Protein AF-A0A354GQQ0-F1 (afdb_monomer_lite)

pLDDT: mean 84.75, std 14.93, range [27.88, 98.38]

Sequence (198 aa):
MSIVIDLKSEVKQSADLHLLEGILGALLGQRCLKVELSYGEELMVHLGDPVPCSSPELADETKGSWILGARASRWTLLLHDPPVLIASNGQPFADAESAGHQETLPLEVEKRAEPLIGCNIVTAKAKCIFPEIPGCGGIALLLEFNDGSHLTVLPDDEADDDETPLADWELFTPYDMYLACGPGPVWSYARSDVLKSV

Secondary structure (DSSP, 8-state):
------TTS-EEEE--HHHHHHHHGGGTTPBEEEEEE-GGG-EEEEEEEEEE-SSGGGTT-EEEEEEEEESSEEEEEEETTTTEEEETTS---TTSGGG-PEEE-GGGHHHHTGGGTT-BEEEEEEEEE--SSBTB-EEEEEEEETTS-EEEEEE------SSSPPPSEEEE-TTSEEEEE-SSS-EEEEETTTT---

Radius of gyration: 16.39 Å; chains: 1; bounding box: 39×42×41 Å

Structure (mmCIF, N/CA/C/O backbone):
data_AF-A0A354GQQ0-F1
#
_entry.id   AF-A0A354GQQ0-F1
#
loop_
_atom_site.group_PDB
_atom_site.id
_atom_site.type_symbol
_atom_site.label_atom_id
_atom_site.label_alt_id
_atom_site.label_comp_id
_atom_site.label_asym_id
_atom_site.label_entity_id
_atom_site.label_seq_id
_atom_site.pdbx_PDB_ins_code
_atom_site.Cartn_x
_atom_site.Cartn_y
_atom_site.Cartn_z
_atom_site.occupancy
_atom_site.B_iso_or_equiv
_atom_site.auth_seq_id
_atom_site.auth_comp_id
_atom_site.auth_asym_id
_atom_site.auth_atom_id
_atom_site.pdbx_PDB_model_num
ATOM 1 N N . MET A 1 1 ? -13.128 -1.707 -21.311 1.00 48.47 1 MET A N 1
ATOM 2 C CA . MET A 1 1 ? -12.670 -3.046 -21.736 1.00 48.47 1 MET A CA 1
ATOM 3 C C . MET A 1 1 ? -12.204 -3.727 -20.462 1.00 48.47 1 MET A C 1
ATOM 5 O O . MET A 1 1 ? -11.332 -3.170 -19.816 1.00 48.47 1 MET A O 1
ATOM 9 N N . SER A 1 2 ? -12.863 -4.792 -20.006 1.00 54.19 2 SER A N 1
ATOM 10 C CA . SER A 1 2 ? -12.495 -5.442 -18.740 1.00 54.19 2 SER A CA 1
ATOM 11 C C . SER A 1 2 ? -11.298 -6.354 -18.994 1.00 54.19 2 SER A C 1
ATOM 13 O O . SER A 1 2 ? -11.425 -7.317 -19.749 1.00 54.19 2 SER A O 1
ATOM 15 N N . ILE A 1 3 ? -10.137 -6.023 -18.432 1.00 67.31 3 ILE A N 1
ATOM 16 C CA . ILE A 1 3 ? -8.958 -6.894 -18.471 1.00 67.31 3 ILE A CA 1
ATOM 17 C C . ILE A 1 3 ? -9.163 -7.964 -17.396 1.00 67.31 3 ILE A C 1
ATOM 19 O O . ILE A 1 3 ? -9.451 -7.641 -16.247 1.00 67.31 3 ILE A O 1
ATOM 23 N N . VAL A 1 4 ? -9.064 -9.238 -17.774 1.00 76.31 4 VAL A N 1
ATOM 24 C CA . VAL A 1 4 ? -9.007 -10.347 -16.816 1.00 76.31 4 VAL A CA 1
ATOM 25 C C . VAL A 1 4 ? -7.537 -10.564 -16.484 1.00 76.31 4 VAL A C 1
ATOM 27 O O . VAL A 1 4 ? -6.763 -10.906 -17.376 1.00 76.31 4 VAL A O 1
ATOM 30 N N . ILE A 1 5 ? -7.156 -10.337 -15.229 1.00 83.94 5 ILE A N 1
ATOM 31 C CA . ILE A 1 5 ? -5.787 -10.538 -14.745 1.00 83.94 5 ILE A CA 1
ATOM 32 C C . ILE A 1 5 ? -5.757 -11.783 -13.869 1.00 83.94 5 ILE A C 1
ATOM 34 O O . ILE A 1 5 ? -6.586 -11.943 -12.974 1.00 83.94 5 ILE A O 1
ATOM 38 N N . ASP A 1 6 ? -4.796 -12.664 -14.132 1.00 88.31 6 ASP A N 1
ATOM 39 C CA . ASP A 1 6 ? -4.479 -13.770 -13.237 1.00 88.31 6 ASP A CA 1
ATOM 40 C C . ASP A 1 6 ? -3.520 -13.283 -12.145 1.00 88.31 6 ASP A C 1
ATOM 42 O O . ASP A 1 6 ? -2.336 -13.064 -12.394 1.00 88.31 6 ASP A O 1
ATOM 46 N N . LEU A 1 7 ? -4.035 -13.142 -10.922 1.00 90.25 7 LEU A N 1
ATOM 47 C CA . LEU A 1 7 ? -3.279 -12.686 -9.748 1.00 90.25 7 LEU A CA 1
ATOM 48 C C . LEU A 1 7 ? -2.252 -13.719 -9.240 1.00 90.25 7 LEU A C 1
ATOM 50 O O . LEU A 1 7 ? -1.654 -13.526 -8.188 1.00 90.25 7 LEU A O 1
ATOM 54 N N . LYS A 1 8 ? -2.044 -14.826 -9.960 1.00 90.25 8 LYS A N 1
ATOM 55 C CA . LYS A 1 8 ? -0.992 -15.821 -9.690 1.00 90.25 8 LYS A CA 1
ATOM 56 C C . LYS A 1 8 ? 0.065 -15.891 -10.790 1.00 90.25 8 LYS A C 1
ATOM 58 O O . LYS A 1 8 ? 1.006 -16.674 -10.681 1.00 90.25 8 LYS A O 1
ATOM 63 N N . SER A 1 9 ? -0.105 -15.117 -11.858 1.00 89.81 9 SER A N 1
ATOM 64 C CA . SER A 1 9 ? 0.828 -15.092 -12.978 1.00 89.81 9 SER A CA 1
ATOM 65 C C . SER A 1 9 ? 1.951 -14.094 -12.722 1.00 89.81 9 SER A C 1
ATOM 67 O O . SER A 1 9 ? 1.708 -12.949 -12.349 1.00 89.81 9 SER A O 1
ATOM 69 N N . GLU A 1 10 ? 3.188 -14.526 -12.954 1.00 93.25 10 GLU A N 1
ATOM 70 C CA . GLU A 1 10 ? 4.358 -13.669 -12.788 1.00 93.25 10 GLU A CA 1
ATOM 71 C C . GLU A 1 10 ? 4.484 -12.629 -13.913 1.00 93.25 10 GLU A C 1
ATOM 73 O O . GLU A 1 10 ? 4.268 -12.911 -15.094 1.00 93.25 10 GLU A O 1
ATOM 78 N N . VAL A 1 11 ? 4.941 -11.439 -13.539 1.00 92.00 11 VAL A N 1
ATOM 79 C CA . VAL A 1 11 ? 5.372 -10.354 -14.416 1.00 92.00 11 VAL A CA 1
ATOM 80 C C . VAL A 1 11 ? 6.787 -9.977 -14.004 1.00 92.00 11 VAL A C 1
ATOM 82 O O . VAL A 1 11 ? 6.997 -9.361 -12.967 1.00 92.00 11 VAL A O 1
ATOM 85 N N . LYS A 1 12 ? 7.783 -10.341 -14.815 1.00 88.81 12 LYS A N 1
ATOM 86 C CA . LYS A 1 12 ? 9.190 -10.098 -14.457 1.00 88.81 12 LYS A CA 1
ATOM 87 C C . LYS A 1 12 ? 9.527 -8.612 -14.351 1.00 88.81 12 LYS A C 1
ATOM 89 O O . LYS A 1 12 ? 10.243 -8.221 -13.443 1.00 88.81 12 LYS A O 1
ATOM 94 N N . GLN A 1 13 ? 9.038 -7.816 -15.300 1.00 90.94 13 GLN A N 1
ATOM 95 C CA . GLN A 1 13 ? 9.201 -6.367 -15.333 1.00 90.94 13 GLN A CA 1
ATOM 96 C C . GLN A 1 13 ? 8.218 -5.774 -16.349 1.00 90.94 13 GLN A C 1
ATOM 98 O O . GLN A 1 13 ? 8.057 -6.325 -17.441 1.00 90.94 13 GLN A O 1
ATOM 103 N N . SER A 1 14 ? 7.566 -4.665 -16.014 1.00 91.75 14 SER A N 1
ATOM 104 C CA . SER A 1 14 ? 6.612 -3.973 -16.881 1.00 91.75 14 SER A CA 1
ATOM 105 C C . SER A 1 14 ? 6.560 -2.479 -16.563 1.00 91.75 14 SER A C 1
ATOM 107 O O . SER A 1 14 ? 6.813 -2.076 -15.436 1.00 91.75 14 SER A O 1
ATOM 109 N N . ALA A 1 15 ? 6.208 -1.666 -17.558 1.00 91.62 15 ALA A N 1
ATOM 110 C CA . ALA A 1 15 ? 5.832 -0.257 -17.391 1.00 91.62 15 ALA A CA 1
ATOM 111 C C . ALA A 1 15 ? 4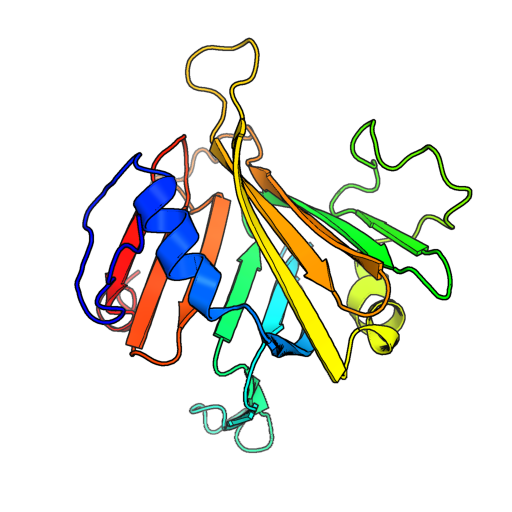.335 -0.028 -17.696 1.00 91.62 15 ALA A C 1
ATOM 113 O O . ALA A 1 15 ? 3.868 1.107 -17.778 1.00 91.62 15 ALA A O 1
ATOM 114 N N . ASP A 1 16 ? 3.571 -1.105 -17.917 1.00 92.88 16 ASP A N 1
ATOM 115 C CA . ASP A 1 16 ? 2.148 -1.028 -18.245 1.00 92.88 16 ASP A CA 1
ATOM 116 C C . ASP A 1 16 ? 1.321 -0.753 -16.985 1.00 92.88 16 ASP A C 1
ATOM 118 O O . ASP A 1 16 ? 1.105 -1.642 -16.156 1.00 92.88 16 ASP A O 1
ATOM 122 N N . LEU A 1 17 ? 0.852 0.488 -16.854 1.00 92.25 17 LEU A N 1
ATOM 123 C CA . LEU A 1 17 ? 0.001 0.897 -15.741 1.00 92.25 17 LEU A CA 1
ATOM 124 C C . LEU A 1 17 ? -1.382 0.246 -15.771 1.00 92.25 17 LEU A C 1
ATOM 126 O O . LEU A 1 17 ? -1.946 0.039 -14.707 1.00 92.25 17 LEU A O 1
ATOM 130 N N . HIS A 1 18 ? -1.932 -0.127 -16.930 1.00 92.06 18 HIS A N 1
ATOM 131 C CA . HIS A 1 18 ? -3.263 -0.749 -16.962 1.00 92.06 18 HIS A CA 1
ATOM 132 C C . HIS A 1 18 ? -3.233 -2.142 -16.334 1.00 92.06 18 HIS A C 1
ATOM 134 O O . HIS A 1 18 ? -4.175 -2.551 -15.654 1.00 92.06 18 HIS A O 1
ATOM 140 N N . LEU A 1 19 ? -2.140 -2.874 -16.558 1.00 93.50 19 LEU A N 1
ATOM 141 C CA . LEU A 1 19 ? -1.931 -4.173 -15.935 1.00 93.50 19 LEU A CA 1
ATOM 142 C C . LEU A 1 19 ? -1.681 -4.019 -14.424 1.00 93.50 19 LEU A C 1
ATOM 144 O O . LEU A 1 19 ? -2.271 -4.761 -13.642 1.00 93.50 19 LEU A O 1
ATOM 148 N N . LEU A 1 20 ? -0.894 -3.019 -14.009 1.00 95.38 20 LEU A N 1
ATOM 149 C CA . LEU A 1 20 ? -0.694 -2.693 -12.593 1.00 95.38 20 LEU A CA 1
ATOM 150 C C . LEU A 1 20 ? -2.007 -2.317 -11.894 1.00 95.38 20 LEU A C 1
ATOM 152 O O . LEU A 1 20 ? -2.331 -2.860 -10.842 1.00 95.38 20 LEU A O 1
ATOM 156 N N . GLU A 1 21 ? -2.795 -1.424 -12.492 1.00 94.38 21 GLU A N 1
ATOM 157 C CA . GLU A 1 21 ? -4.082 -0.978 -11.954 1.00 94.38 21 GLU A CA 1
ATOM 158 C C . GLU A 1 21 ? -5.077 -2.127 -11.813 1.00 94.38 21 GLU A C 1
ATOM 160 O O . GLU A 1 21 ? -5.861 -2.148 -10.867 1.00 94.38 21 GLU A O 1
ATOM 165 N N . GLY A 1 22 ? -5.045 -3.118 -12.704 1.00 93.75 22 GLY A N 1
ATOM 166 C CA . GLY A 1 22 ? -5.898 -4.284 -12.530 1.00 93.75 22 GLY A CA 1
ATOM 167 C C . GLY A 1 22 ? -5.437 -5.220 -11.398 1.00 93.75 22 GLY A C 1
ATOM 168 O O . GLY A 1 22 ? -6.293 -5.856 -10.786 1.00 93.75 22 GLY A O 1
ATOM 169 N N . ILE A 1 23 ? -4.136 -5.272 -11.064 1.00 94.69 23 ILE A N 1
ATOM 170 C CA . ILE A 1 23 ? -3.648 -5.934 -9.835 1.00 94.69 23 ILE A CA 1
ATOM 171 C C . ILE A 1 23 ? -4.119 -5.141 -8.608 1.00 94.69 23 ILE A C 1
ATOM 173 O O . ILE A 1 23 ? -4.713 -5.715 -7.696 1.00 94.69 23 ILE A O 1
ATOM 177 N N . LEU A 1 24 ? -3.929 -3.816 -8.612 1.00 96.56 24 LEU A N 1
ATOM 178 C CA . LEU A 1 24 ? -4.387 -2.919 -7.541 1.00 96.56 24 LEU A CA 1
ATOM 179 C C . LEU A 1 24 ? -5.910 -2.937 -7.365 1.00 96.56 24 LEU A C 1
ATOM 181 O O . LEU A 1 24 ? -6.401 -2.729 -6.259 1.00 96.56 24 LEU A O 1
ATOM 185 N N . GLY A 1 25 ? -6.667 -3.263 -8.414 1.00 96.00 25 GLY A N 1
ATOM 186 C CA . GLY A 1 25 ? -8.112 -3.468 -8.345 1.00 96.00 25 GLY A CA 1
ATOM 187 C C . GLY A 1 25 ? -8.535 -4.530 -7.322 1.00 96.00 25 GLY A C 1
ATOM 188 O O . GLY A 1 25 ? -9.641 -4.448 -6.791 1.00 96.00 25 GLY A O 1
ATOM 189 N N . ALA A 1 26 ? -7.657 -5.481 -6.979 1.00 95.38 26 ALA A N 1
ATOM 190 C CA . ALA A 1 26 ? -7.909 -6.468 -5.928 1.00 95.38 26 ALA A CA 1
ATOM 191 C C . ALA A 1 26 ? -7.925 -5.869 -4.505 1.00 95.38 26 ALA A C 1
ATOM 193 O O . ALA A 1 26 ? -8.471 -6.489 -3.589 1.00 95.38 26 ALA A O 1
ATOM 194 N N . LEU A 1 27 ? -7.373 -4.661 -4.321 1.00 96.88 27 LEU A N 1
ATOM 195 C CA . LEU A 1 27 ? -7.429 -3.918 -3.059 1.00 96.88 27 LEU A CA 1
ATOM 196 C C . LEU A 1 27 ? -8.794 -3.272 -2.809 1.00 96.88 27 LEU A C 1
ATOM 198 O O . LEU A 1 27 ? -9.101 -2.936 -1.669 1.00 96.88 27 LEU A O 1
ATOM 202 N N . LEU A 1 28 ? -9.630 -3.101 -3.836 1.00 97.81 28 LEU A N 1
ATOM 203 C CA . LEU A 1 28 ? -10.938 -2.472 -3.668 1.00 97.81 28 LEU A CA 1
ATOM 204 C C . LEU A 1 28 ? -11.821 -3.302 -2.727 1.00 97.81 28 LEU A C 1
ATOM 206 O O . LEU A 1 28 ? -12.002 -4.506 -2.905 1.00 97.81 28 LEU A O 1
ATOM 210 N N . GLY A 1 29 ? -12.377 -2.639 -1.716 1.00 97.69 29 GLY A N 1
ATOM 211 C CA . GLY A 1 29 ? -13.164 -3.262 -0.657 1.00 97.69 29 GLY A CA 1
ATOM 212 C C . GLY A 1 29 ? -12.337 -3.950 0.432 1.00 97.69 29 GLY A C 1
ATOM 213 O O . GLY A 1 29 ? -12.928 -4.397 1.413 1.00 97.69 29 GLY A O 1
ATOM 214 N N . GLN A 1 30 ? -11.005 -4.024 0.308 1.00 98.19 30 GLN A N 1
ATOM 215 C CA . GLN A 1 30 ? -10.161 -4.526 1.391 1.00 98.19 30 GLN A CA 1
ATOM 216 C C . GLN A 1 30 ? -10.175 -3.540 2.557 1.00 98.19 30 GLN A C 1
ATOM 218 O O . GLN A 1 30 ? -10.099 -2.322 2.374 1.00 98.19 30 GLN A O 1
ATOM 223 N N . ARG A 1 31 ? -10.267 -4.094 3.763 1.00 97.81 31 ARG A N 1
ATOM 224 C CA . ARG A 1 31 ? -10.351 -3.347 5.015 1.00 97.81 31 ARG A CA 1
ATOM 225 C C . ARG A 1 31 ? -8.964 -3.010 5.547 1.00 97.81 31 ARG A C 1
ATOM 227 O O . ARG A 1 31 ? -8.108 -3.887 5.560 1.00 97.81 31 ARG A O 1
ATOM 234 N N . CYS A 1 32 ? -8.756 -1.806 6.065 1.00 98.12 32 CYS A N 1
ATOM 235 C CA . CYS A 1 32 ? -7.561 -1.476 6.832 1.00 98.12 32 CYS A CA 1
ATOM 236 C C . CYS A 1 32 ? -7.626 -2.094 8.233 1.00 98.12 32 CYS A C 1
ATOM 238 O O . CYS A 1 32 ? -8.618 -1.954 8.950 1.00 98.12 32 CYS A O 1
ATOM 240 N N . LEU A 1 33 ? -6.580 -2.827 8.600 1.00 97.19 33 LEU A N 1
ATOM 241 C CA . LEU A 1 33 ? -6.456 -3.520 9.881 1.00 97.19 33 LEU A CA 1
ATOM 242 C C . LEU A 1 33 ? -5.517 -2.789 10.832 1.00 97.19 33 LEU A C 1
ATOM 244 O O . LEU A 1 33 ? -5.763 -2.767 12.035 1.00 97.19 33 LEU A O 1
ATOM 248 N N . LYS A 1 34 ? -4.424 -2.252 10.288 1.00 95.44 34 LYS A N 1
ATOM 249 C CA . LYS A 1 34 ? -3.349 -1.614 11.043 1.00 95.44 34 LYS A CA 1
ATOM 250 C C . LYS A 1 34 ? -2.529 -0.729 10.110 1.00 95.44 34 LYS A C 1
ATOM 252 O O . LYS A 1 34 ? -2.331 -1.082 8.947 1.00 95.44 34 LYS A O 1
ATOM 257 N N . VAL A 1 35 ? -2.033 0.376 10.646 1.00 95.44 35 VAL A N 1
ATOM 258 C CA . VAL A 1 35 ? -1.002 1.218 10.039 1.00 95.44 35 VAL A CA 1
ATOM 259 C C . VAL A 1 35 ? 0.117 1.335 11.063 1.00 95.44 35 VAL A C 1
ATOM 261 O O . VAL A 1 35 ? -0.168 1.627 12.224 1.00 95.44 35 VAL A O 1
ATOM 264 N N . GLU A 1 36 ? 1.355 1.081 10.662 1.00 93.50 36 GLU A N 1
ATOM 265 C CA . GLU A 1 36 ? 2.515 1.124 11.552 1.00 93.50 36 GLU A CA 1
ATOM 266 C C . GLU A 1 36 ? 3.761 1.654 10.852 1.00 93.50 36 GLU A C 1
ATOM 268 O O . GLU A 1 36 ? 3.804 1.716 9.620 1.00 93.50 36 GLU A O 1
ATOM 273 N N . LEU A 1 37 ? 4.761 2.040 11.648 1.00 90.50 37 LEU A N 1
ATOM 274 C CA . LEU A 1 37 ? 6.105 2.263 11.129 1.00 90.50 37 LEU A CA 1
ATOM 275 C C . LEU A 1 37 ? 6.971 1.050 11.416 1.00 90.50 37 LEU A C 1
ATOM 277 O O . LEU A 1 37 ? 7.058 0.593 12.557 1.00 90.50 37 LEU A O 1
ATOM 281 N N . SER A 1 38 ? 7.674 0.576 10.395 1.00 83.38 38 SER A N 1
ATOM 282 C CA . SER A 1 38 ? 8.854 -0.250 10.606 1.00 83.38 38 SER A CA 1
ATOM 283 C C . SER A 1 38 ? 10.102 0.623 10.776 1.00 83.38 38 SER A C 1
ATOM 285 O O . SER A 1 38 ? 10.053 1.853 10.883 1.00 83.38 38 SER A O 1
ATOM 287 N N . TYR A 1 39 ? 11.248 -0.039 10.919 1.00 73.88 39 TYR A N 1
ATOM 288 C CA . TYR A 1 39 ? 12.539 0.617 11.075 1.00 73.88 39 TYR A CA 1
ATOM 289 C C . TYR A 1 39 ? 12.784 1.621 9.940 1.00 73.88 39 TYR A C 1
ATOM 291 O O . TYR A 1 39 ? 12.536 1.290 8.793 1.00 73.88 39 TYR A O 1
ATOM 299 N N . GLY A 1 40 ? 13.285 2.821 10.251 1.00 70.56 40 GLY A N 1
ATOM 300 C CA . GLY A 1 40 ? 13.593 3.832 9.229 1.00 70.56 40 GLY A CA 1
ATOM 301 C C . GLY A 1 40 ? 12.400 4.658 8.733 1.00 70.56 40 GLY A C 1
ATOM 302 O O . GLY A 1 40 ? 12.495 5.239 7.664 1.00 70.56 40 GLY A O 1
ATOM 303 N N . GLU A 1 41 ? 11.297 4.728 9.493 1.00 77.44 41 GLU A N 1
ATOM 304 C CA . GLU A 1 41 ? 10.073 5.480 9.122 1.00 77.44 41 GLU A CA 1
ATOM 305 C C . GLU A 1 41 ? 9.345 4.932 7.877 1.00 77.44 41 GLU A C 1
ATOM 307 O O . GLU A 1 41 ? 8.486 5.591 7.279 1.00 77.44 41 GLU A O 1
ATOM 312 N N . GLU A 1 42 ? 9.642 3.679 7.541 1.00 87.25 42 GLU A N 1
ATOM 313 C CA . GLU A 1 42 ? 8.946 2.883 6.541 1.00 87.25 42 GLU A CA 1
ATOM 314 C C . GLU A 1 42 ? 7.475 2.698 6.941 1.00 87.25 42 GLU A C 1
ATOM 316 O O . GLU A 1 42 ? 7.171 2.153 8.005 1.00 87.25 42 GLU A O 1
ATOM 321 N N . LEU A 1 43 ? 6.545 3.128 6.088 1.00 94.06 43 LEU A N 1
ATOM 322 C CA . LEU A 1 43 ? 5.121 2.922 6.345 1.00 94.06 43 LEU A CA 1
ATOM 323 C C . LEU A 1 43 ? 4.718 1.501 5.975 1.00 94.06 43 LEU A C 1
ATOM 325 O O . LEU A 1 43 ? 4.907 1.080 4.833 1.00 94.06 43 LEU A O 1
ATOM 329 N N . MET A 1 44 ? 4.052 0.824 6.905 1.00 96.06 44 MET A N 1
ATOM 330 C CA . MET A 1 44 ? 3.435 -0.477 6.686 1.00 96.06 44 MET A CA 1
ATOM 331 C C . MET A 1 44 ? 1.923 -0.379 6.900 1.00 96.06 44 MET A C 1
ATOM 333 O O . MET A 1 44 ? 1.446 0.075 7.941 1.00 96.06 44 MET A O 1
ATOM 337 N N . VAL A 1 45 ? 1.142 -0.821 5.912 1.00 97.25 45 VAL A N 1
ATOM 338 C CA . VAL A 1 45 ? -0.327 -0.840 5.981 1.00 97.25 45 VAL A CA 1
ATOM 339 C C . VAL A 1 45 ? -0.835 -2.259 5.786 1.00 97.25 45 VAL A C 1
ATOM 341 O O . VAL A 1 45 ? -0.659 -2.873 4.733 1.00 97.25 45 VAL A O 1
ATOM 344 N N . HIS A 1 46 ? -1.505 -2.773 6.811 1.00 97.50 46 HIS A N 1
ATOM 345 C CA . HIS A 1 46 ? -2.070 -4.114 6.836 1.00 97.50 46 HIS A CA 1
ATOM 346 C C . HIS A 1 46 ? -3.523 -4.052 6.377 1.00 97.50 46 HIS A C 1
ATOM 348 O O . HIS A 1 46 ? -4.346 -3.361 6.981 1.00 97.50 46 HIS A O 1
ATOM 354 N N . LEU A 1 47 ? -3.844 -4.801 5.325 1.00 98.25 47 LEU A N 1
ATOM 355 C CA . LEU A 1 47 ? -5.130 -4.747 4.641 1.00 98.25 47 LEU A CA 1
ATOM 356 C C . LEU A 1 47 ? -5.767 -6.148 4.498 1.00 98.25 47 LEU A C 1
ATOM 358 O O . LEU A 1 47 ? -5.100 -7.190 4.522 1.00 98.25 47 LEU A O 1
ATOM 362 N N . GLY A 1 48 ? -7.084 -6.161 4.304 1.00 97.50 48 GLY A N 1
ATOM 363 C CA . GLY A 1 48 ? -7.899 -7.346 4.031 1.00 97.50 48 GLY A CA 1
ATOM 364 C C . GLY A 1 48 ? -8.241 -8.162 5.276 1.00 97.50 48 GLY A C 1
ATOM 365 O O . GLY A 1 48 ? -8.623 -7.610 6.311 1.00 97.50 48 GLY A O 1
ATOM 366 N N . ASP A 1 49 ? -8.147 -9.486 5.166 1.00 96.31 49 ASP A N 1
ATOM 367 C CA . ASP A 1 49 ? -8.433 -10.409 6.265 1.00 96.31 49 ASP A CA 1
ATOM 368 C C . ASP A 1 49 ? -7.225 -10.567 7.204 1.00 96.31 49 ASP A C 1
ATOM 370 O O . ASP A 1 49 ? -6.084 -10.568 6.736 1.00 96.31 49 ASP A O 1
ATOM 374 N N . PRO A 1 50 ? -7.439 -10.723 8.523 1.00 95.19 50 PRO A N 1
ATOM 375 C CA . PRO A 1 50 ? -6.361 -11.016 9.456 1.00 95.19 50 PRO A CA 1
ATOM 376 C C . PRO A 1 50 ? -5.837 -12.443 9.246 1.00 95.19 50 PRO A C 1
ATOM 378 O O . PRO A 1 50 ? -6.600 -13.409 9.212 1.00 95.19 50 PRO A O 1
ATOM 381 N N . VAL A 1 51 ? -4.518 -12.578 9.151 1.00 92.88 51 VAL A N 1
ATOM 382 C CA . VAL A 1 51 ? -3.795 -13.841 8.986 1.00 92.88 51 VAL A CA 1
ATOM 383 C C . VAL A 1 51 ? -2.823 -14.003 10.158 1.00 92.88 51 VAL A C 1
ATOM 385 O O . VAL A 1 51 ? -2.088 -13.058 10.449 1.00 92.88 51 VAL A O 1
ATOM 388 N N . PRO A 1 52 ? -2.773 -15.165 10.834 1.00 90.00 52 PRO A N 1
ATOM 389 C CA . PRO A 1 52 ? -1.806 -15.405 11.903 1.00 90.00 52 PRO A CA 1
ATOM 390 C C . PRO A 1 52 ? -0.361 -15.237 11.424 1.00 90.00 52 PRO A C 1
ATOM 392 O O . PRO A 1 52 ? -0.003 -15.663 10.318 1.00 90.00 52 PRO A O 1
ATOM 395 N N . CYS A 1 53 ? 0.485 -14.645 12.262 1.00 85.12 53 CYS A N 1
ATOM 396 C CA . CYS A 1 53 ? 1.918 -14.611 12.010 1.00 85.12 53 CYS A CA 1
ATOM 397 C C . CYS A 1 53 ? 2.514 -16.027 12.084 1.00 85.12 53 CYS A C 1
ATOM 399 O O . CYS A 1 53 ? 2.138 -16.854 12.911 1.00 85.12 53 CYS A O 1
ATOM 401 N N . SER A 1 54 ? 3.448 -16.331 11.179 1.00 79.69 54 SER A N 1
ATOM 402 C CA . SER A 1 54 ? 4.058 -17.665 11.081 1.00 79.69 54 SER A CA 1
ATOM 403 C C . SER A 1 54 ? 5.229 -17.879 12.045 1.00 79.69 54 SER A C 1
ATOM 405 O O . SER A 1 54 ? 5.685 -19.011 12.198 1.00 79.69 54 SER A O 1
ATOM 407 N N . SER A 1 55 ? 5.770 -16.811 12.640 1.00 79.38 55 SER A N 1
ATOM 408 C CA . SER A 1 55 ? 6.889 -16.900 13.578 1.00 79.38 55 SER A CA 1
ATOM 409 C C . SER A 1 55 ? 6.391 -17.286 14.978 1.00 79.38 55 SER A C 1
ATOM 411 O O . SER A 1 55 ? 5.409 -16.719 15.454 1.00 79.38 55 SER A O 1
ATOM 413 N N . PRO A 1 56 ? 7.076 -18.209 15.679 1.00 76.94 56 PRO A N 1
ATOM 414 C CA . PRO A 1 56 ? 6.707 -18.585 17.045 1.00 76.94 56 PRO A CA 1
ATOM 415 C C . PRO A 1 56 ? 6.711 -17.410 18.031 1.00 76.94 56 PRO A C 1
ATOM 417 O O . PRO A 1 56 ? 5.930 -17.402 18.975 1.00 76.94 56 PRO A O 1
ATOM 420 N N . GLU A 1 57 ? 7.581 -16.422 17.809 1.00 79.69 57 GLU A N 1
ATOM 421 C CA . GLU A 1 57 ? 7.716 -15.233 18.662 1.00 79.69 57 GLU A CA 1
ATOM 422 C C . GLU A 1 57 ? 6.531 -14.265 18.538 1.00 79.69 57 GLU A C 1
ATOM 424 O O . GLU A 1 57 ? 6.287 -13.496 19.459 1.00 79.69 57 GLU A O 1
ATOM 429 N N . LEU A 1 58 ? 5.773 -14.341 17.438 1.00 81.69 58 LEU A N 1
ATOM 430 C CA . LEU A 1 58 ? 4.605 -13.500 17.159 1.00 81.69 58 LEU A CA 1
ATOM 431 C C . LEU A 1 58 ? 3.331 -14.349 17.023 1.00 81.69 58 LEU A C 1
ATOM 433 O O . LEU A 1 58 ? 2.415 -13.980 16.297 1.00 81.69 58 LEU A O 1
ATOM 437 N N . ALA A 1 59 ? 3.272 -15.514 17.677 1.00 76.69 59 ALA A N 1
ATOM 438 C CA . ALA A 1 59 ? 2.182 -16.479 17.496 1.00 76.69 59 ALA A CA 1
ATOM 439 C C . ALA A 1 59 ? 0.785 -15.921 17.843 1.00 76.69 59 ALA A C 1
ATOM 441 O O . ALA A 1 59 ? -0.212 -16.405 17.307 1.00 76.69 59 ALA A O 1
ATOM 442 N N . ASP A 1 60 ? 0.724 -14.902 18.705 1.00 83.00 60 ASP A N 1
ATOM 443 C CA . ASP A 1 60 ? -0.511 -14.215 19.099 1.00 83.00 60 ASP A CA 1
ATOM 444 C C . ASP A 1 60 ? -0.809 -12.965 18.247 1.00 83.00 60 ASP A C 1
ATOM 446 O O . ASP A 1 60 ? -1.834 -12.310 18.440 1.00 83.00 60 ASP A O 1
ATOM 450 N N . GLU A 1 61 ? 0.062 -12.630 17.290 1.00 84.81 61 GLU A N 1
ATOM 451 C CA . GLU A 1 61 ? -0.120 -11.486 16.403 1.00 84.81 61 GLU A CA 1
ATOM 452 C C . GLU A 1 61 ? -0.733 -11.888 15.060 1.00 84.81 61 GLU A C 1
ATOM 454 O O . GLU A 1 61 ? -0.518 -12.976 14.514 1.00 84.81 61 GLU A O 1
ATOM 459 N N . THR A 1 62 ? -1.499 -10.957 14.496 1.00 89.62 62 THR A N 1
ATOM 460 C CA . THR A 1 62 ? -2.094 -11.098 13.169 1.00 89.62 62 THR A CA 1
ATOM 461 C C . THR A 1 62 ? -1.575 -10.019 12.239 1.00 89.62 62 THR A C 1
ATOM 463 O O . THR A 1 62 ? -1.542 -8.843 12.600 1.00 89.62 62 THR A O 1
ATOM 466 N N . LYS A 1 63 ? -1.280 -10.404 11.002 1.00 92.12 63 LYS A N 1
ATOM 467 C CA . LYS A 1 63 ? -0.981 -9.492 9.900 1.00 92.12 63 LYS A CA 1
ATOM 468 C C . LYS A 1 63 ? -2.150 -9.406 8.920 1.00 92.12 63 LYS A C 1
ATOM 470 O O . LYS A 1 63 ? -3.067 -10.219 8.980 1.00 92.12 63 LYS A O 1
ATOM 475 N N . GLY A 1 64 ? -2.119 -8.440 8.006 1.00 95.81 64 GLY A N 1
ATOM 476 C CA . GLY A 1 64 ? -3.064 -8.424 6.894 1.00 95.81 64 GLY A CA 1
ATOM 477 C C . GLY A 1 64 ? -2.750 -9.512 5.873 1.00 95.81 64 GLY A C 1
ATOM 478 O O . GLY A 1 64 ? -1.592 -9.870 5.655 1.00 95.81 64 GLY A O 1
ATOM 479 N N . SER A 1 65 ? -3.794 -10.031 5.234 1.00 95.88 65 SER A N 1
ATOM 480 C CA . SER A 1 65 ? -3.697 -10.846 4.016 1.00 95.88 65 SER A CA 1
ATOM 481 C C . SER A 1 65 ? -3.023 -10.091 2.8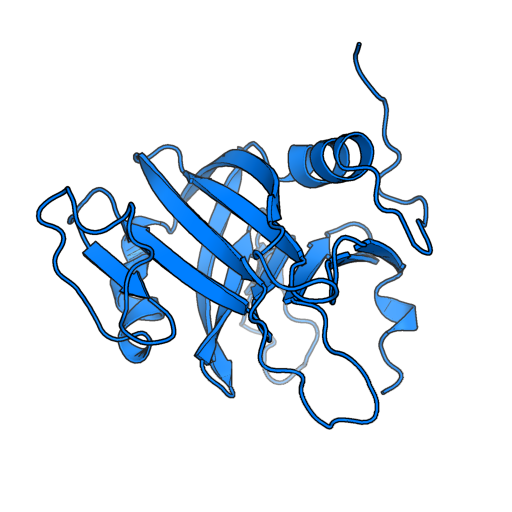62 1.00 95.88 65 SER A C 1
ATOM 483 O O . SER A 1 65 ? -2.428 -10.713 1.985 1.00 95.88 65 SER A O 1
ATOM 485 N N . TRP A 1 66 ? -3.074 -8.759 2.913 1.00 97.31 66 TRP A N 1
ATOM 486 C CA . TRP A 1 66 ? -2.327 -7.833 2.077 1.00 97.31 66 TRP A CA 1
ATOM 487 C C . TRP A 1 66 ? -1.479 -6.929 2.971 1.00 97.31 66 TRP A C 1
ATOM 489 O O . TRP A 1 66 ? -1.951 -6.483 4.021 1.00 97.31 66 TRP A O 1
ATOM 499 N N . ILE A 1 67 ? -0.247 -6.642 2.560 1.00 96.75 67 ILE A N 1
ATOM 500 C CA . ILE A 1 67 ? 0.634 -5.711 3.277 1.00 96.75 67 ILE A CA 1
ATOM 501 C C . ILE A 1 67 ? 1.283 -4.789 2.259 1.00 96.75 67 ILE A C 1
ATOM 503 O O . ILE A 1 67 ? 2.025 -5.261 1.400 1.00 96.75 67 ILE A O 1
ATOM 507 N N . LEU A 1 68 ? 0.986 -3.497 2.365 1.00 97.38 68 LEU A N 1
ATOM 508 C CA . LEU A 1 68 ? 1.651 -2.436 1.618 1.00 97.38 68 LEU A CA 1
ATOM 509 C C . LEU A 1 68 ? 2.833 -1.921 2.442 1.00 97.38 68 LEU A C 1
ATOM 511 O O . LEU A 1 68 ? 2.640 -1.587 3.609 1.00 97.38 68 LEU A O 1
ATOM 515 N N . GLY A 1 69 ? 4.008 -1.835 1.826 1.00 95.31 69 GLY A N 1
ATOM 516 C CA . GLY A 1 69 ? 5.201 -1.206 2.390 1.00 95.31 69 GLY A CA 1
ATOM 517 C C . GLY A 1 69 ? 5.675 -0.044 1.521 1.00 95.31 69 GLY A C 1
ATOM 518 O O . GLY A 1 69 ? 5.676 -0.155 0.296 1.00 95.31 69 GLY A O 1
ATOM 519 N N . ALA A 1 70 ? 6.080 1.063 2.141 1.00 92.62 70 ALA A N 1
ATOM 520 C CA . ALA A 1 70 ? 6.684 2.216 1.469 1.00 92.62 70 ALA A CA 1
ATOM 521 C C . ALA A 1 70 ? 8.041 2.521 2.115 1.00 92.62 70 ALA A C 1
ATOM 523 O O . ALA A 1 70 ? 8.101 3.259 3.099 1.00 92.62 70 ALA A O 1
ATOM 524 N N . ARG A 1 71 ? 9.107 1.893 1.593 1.00 83.56 71 ARG A N 1
ATOM 525 C CA . ARG A 1 71 ? 10.450 1.946 2.193 1.00 83.56 71 ARG A CA 1
ATOM 526 C C . ARG A 1 71 ? 11.343 3.023 1.601 1.00 83.56 71 ARG A C 1
ATOM 528 O O . ARG A 1 71 ? 11.862 3.852 2.332 1.00 83.56 71 ARG A O 1
ATOM 535 N N . ALA A 1 72 ? 11.466 3.034 0.277 1.00 83.62 72 ALA A N 1
ATOM 536 C CA . ALA A 1 72 ? 12.253 4.017 -0.468 1.00 83.62 72 ALA A CA 1
ATOM 537 C C . ALA A 1 72 ? 11.364 5.139 -1.040 1.00 83.62 72 ALA A C 1
ATOM 539 O O . ALA A 1 72 ? 11.617 5.689 -2.107 1.00 83.62 72 ALA A O 1
ATOM 540 N N . SER A 1 73 ? 10.259 5.443 -0.354 1.00 86.75 73 SER A N 1
ATOM 541 C CA . SER A 1 73 ? 9.276 6.425 -0.803 1.00 86.75 73 SER A CA 1
ATOM 542 C C . SER A 1 73 ? 8.912 7.393 0.299 1.00 86.75 73 SER A C 1
ATOM 544 O O . SER A 1 73 ? 8.768 7.030 1.468 1.00 86.75 73 SER A O 1
ATOM 546 N N . ARG A 1 74 ? 8.598 8.618 -0.111 1.00 89.25 74 ARG A N 1
ATOM 547 C CA . ARG A 1 74 ? 7.847 9.538 0.737 1.00 89.25 74 ARG A CA 1
ATOM 548 C C . ARG A 1 74 ? 6.394 9.121 0.768 1.00 89.25 74 ARG A C 1
ATOM 550 O O . ARG A 1 74 ? 5.827 8.703 -0.242 1.00 89.25 74 ARG A O 1
ATOM 557 N N . TRP A 1 75 ? 5.754 9.310 1.908 1.00 91.69 75 TRP A N 1
ATOM 558 C CA . TRP A 1 75 ? 4.335 9.028 2.042 1.00 91.69 75 TRP A CA 1
ATOM 559 C C . TRP A 1 75 ? 3.632 10.119 2.840 1.00 91.69 75 TRP A C 1
ATOM 561 O O . TRP A 1 75 ? 4.213 10.750 3.723 1.00 91.69 75 TRP A O 1
ATOM 571 N N . THR A 1 76 ? 2.360 10.334 2.515 1.00 92.31 76 THR A N 1
ATOM 572 C CA . THR A 1 76 ? 1.452 11.200 3.268 1.00 92.31 76 THR A CA 1
ATOM 573 C C . THR A 1 76 ? 0.148 10.471 3.528 1.00 92.31 76 THR A C 1
ATOM 575 O O . THR A 1 76 ? -0.486 9.983 2.589 1.00 92.31 76 THR A O 1
ATOM 578 N N . LEU A 1 77 ? -0.275 10.458 4.784 1.00 93.50 77 LEU A N 1
ATOM 579 C CA . LEU A 1 77 ? -1.568 9.970 5.227 1.00 93.50 77 LEU A CA 1
ATOM 580 C C . LEU A 1 77 ? -2.432 11.157 5.652 1.00 93.50 77 LEU A C 1
ATOM 582 O O . LEU A 1 77 ? -2.106 11.843 6.623 1.00 93.50 77 LEU A O 1
ATOM 586 N N . LEU A 1 78 ? -3.527 11.387 4.930 1.00 93.31 78 LEU A N 1
ATOM 587 C CA . LEU A 1 78 ? -4.548 12.353 5.310 1.00 93.31 78 LEU A CA 1
ATOM 588 C C . LEU A 1 78 ? -5.738 11.621 5.919 1.00 93.31 78 LEU A C 1
ATOM 590 O O . LEU A 1 78 ? -6.380 10.807 5.257 1.00 93.31 78 LEU A O 1
ATOM 594 N N . LEU A 1 79 ? -6.036 11.929 7.172 1.00 92.81 79 LEU A N 1
ATOM 595 C CA . LEU A 1 79 ? -7.206 11.435 7.884 1.00 92.81 79 LEU A CA 1
ATOM 596 C C . LEU A 1 79 ? -8.339 12.443 7.750 1.00 92.81 79 LEU A C 1
ATOM 598 O O . LEU A 1 79 ? -8.093 13.642 7.844 1.00 92.81 79 LEU A O 1
ATOM 602 N N . HIS A 1 80 ? -9.563 11.967 7.534 1.00 89.94 80 HIS A N 1
ATOM 603 C CA . HIS A 1 80 ? -10.721 12.842 7.360 1.00 89.94 80 HIS A CA 1
ATOM 604 C C . HIS A 1 80 ? -11.296 13.353 8.690 1.00 89.94 80 HIS A C 1
ATOM 606 O O . HIS A 1 80 ? -11.605 14.540 8.810 1.00 89.94 80 HIS A O 1
ATOM 612 N N . ASP A 1 81 ? -11.436 12.474 9.687 1.00 86.06 81 ASP A N 1
ATOM 613 C CA . ASP A 1 81 ? -12.025 12.809 10.986 1.00 86.06 81 ASP A CA 1
ATOM 614 C C . ASP A 1 81 ? -11.293 12.092 12.145 1.00 86.06 81 ASP A C 1
ATOM 616 O O . ASP A 1 81 ? -11.422 10.874 12.295 1.00 86.06 81 ASP A O 1
ATOM 620 N N . PRO A 1 82 ? -10.514 12.814 12.977 1.00 86.25 82 PRO A N 1
ATOM 621 C CA . PRO A 1 82 ? -10.200 14.237 12.848 1.00 86.25 82 PRO A CA 1
ATOM 622 C C . PRO A 1 82 ? -9.309 14.525 11.621 1.00 86.25 82 PRO A C 1
ATOM 624 O O . PRO A 1 82 ? -8.504 13.669 11.248 1.00 86.25 82 PRO A O 1
ATOM 627 N N . PRO A 1 83 ? -9.386 15.738 11.034 1.00 88.44 83 PRO A N 1
ATOM 628 C CA . PRO A 1 83 ? -8.547 16.136 9.910 1.00 88.44 83 PRO A CA 1
ATOM 629 C C . PRO A 1 83 ? -7.083 16.256 10.343 1.00 88.44 83 PRO A C 1
ATOM 631 O O . PRO A 1 83 ? -6.659 17.258 10.929 1.00 88.44 83 PRO A O 1
ATOM 634 N N . VAL A 1 84 ? -6.302 15.219 10.054 1.00 89.94 84 VAL A N 1
ATOM 635 C CA . VAL A 1 84 ? -4.889 15.109 10.426 1.00 89.94 84 VAL A CA 1
ATOM 636 C C . VAL A 1 84 ? -4.060 14.752 9.202 1.00 89.94 84 VAL A C 1
ATOM 638 O O . VAL A 1 84 ? -4.436 13.876 8.429 1.00 89.94 84 VAL A O 1
ATOM 641 N N . LEU A 1 85 ? -2.918 15.415 9.049 1.00 89.69 85 LEU A N 1
ATOM 642 C CA 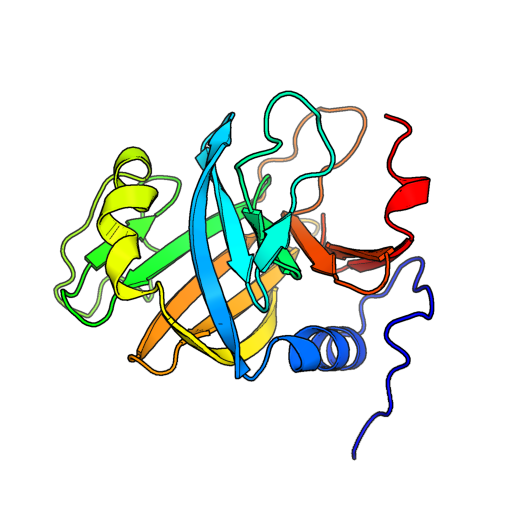. LEU A 1 85 ? -1.910 15.074 8.054 1.00 89.69 85 LEU A CA 1
ATOM 643 C C . LEU A 1 85 ? -0.689 14.478 8.759 1.00 89.69 85 LEU A C 1
ATOM 645 O O . LEU A 1 85 ? -0.171 15.044 9.727 1.00 89.69 85 LEU A O 1
ATOM 649 N N . ILE A 1 86 ? -0.216 13.349 8.246 1.00 89.50 86 ILE A N 1
ATOM 650 C CA . ILE A 1 86 ? 0.992 12.667 8.710 1.00 89.50 86 ILE A CA 1
ATOM 651 C C . ILE A 1 86 ? 1.868 12.431 7.487 1.00 89.50 86 ILE A C 1
ATOM 653 O O . ILE A 1 86 ? 1.393 11.873 6.502 1.00 89.50 86 ILE A O 1
ATOM 657 N N . ALA A 1 87 ? 3.120 12.875 7.524 1.00 88.44 87 ALA A N 1
ATOM 658 C CA . ALA A 1 87 ? 4.033 12.807 6.385 1.00 88.44 87 ALA A CA 1
ATOM 659 C C . ALA A 1 87 ? 5.393 12.272 6.826 1.00 88.44 87 ALA A C 1
ATOM 661 O O . ALA A 1 87 ? 5.872 12.678 7.884 1.00 88.44 87 ALA A O 1
ATOM 662 N N . SER A 1 88 ? 6.021 11.427 6.003 1.00 85.50 88 SER A N 1
ATOM 663 C CA . SER A 1 88 ? 7.283 10.746 6.327 1.00 85.50 88 SER A CA 1
ATOM 664 C C . SER A 1 88 ? 8.436 11.693 6.672 1.00 85.50 88 SER A C 1
ATOM 666 O O . SER A 1 88 ? 9.231 11.388 7.542 1.00 85.50 88 SER A O 1
ATOM 668 N N . ASN A 1 89 ? 8.506 12.878 6.063 1.00 74.69 89 ASN A N 1
ATOM 669 C CA . ASN A 1 89 ? 9.574 13.859 6.298 1.00 74.69 89 ASN A CA 1
ATOM 670 C C . ASN A 1 89 ? 9.066 15.187 6.891 1.00 74.69 89 ASN A C 1
ATOM 672 O O . ASN A 1 89 ? 9.756 16.206 6.827 1.00 74.69 89 ASN A O 1
ATOM 676 N N . GLY A 1 90 ? 7.841 15.205 7.427 1.00 61.62 90 GLY A N 1
ATOM 677 C CA . GLY A 1 90 ? 7.228 16.415 7.980 1.00 61.62 90 GLY A CA 1
ATOM 678 C C . GLY A 1 90 ? 6.921 17.516 6.956 1.00 61.62 90 GLY A C 1
ATOM 679 O O . GLY A 1 90 ? 6.556 18.613 7.369 1.00 61.62 90 GLY A O 1
ATOM 680 N N . GLN A 1 91 ? 7.050 17.257 5.649 1.00 63.38 91 GLN A N 1
ATOM 681 C CA . GLN A 1 91 ? 6.587 18.167 4.604 1.00 63.38 91 GLN A CA 1
ATOM 682 C C . GLN A 1 91 ? 5.451 17.522 3.796 1.00 63.38 91 GLN A C 1
ATOM 684 O O . GLN A 1 91 ? 5.676 16.505 3.134 1.00 63.38 91 GLN A O 1
ATOM 689 N N . PRO A 1 92 ? 4.232 18.095 3.810 1.00 64.00 92 PRO A N 1
ATOM 690 C CA . PRO A 1 92 ? 3.195 17.707 2.866 1.00 64.00 92 PRO A CA 1
ATOM 691 C C . PRO A 1 92 ? 3.667 17.841 1.420 1.00 64.00 92 PRO A C 1
ATOM 693 O O . PRO A 1 92 ? 4.426 18.744 1.065 1.00 64.00 92 PRO A O 1
ATOM 696 N N . PHE A 1 93 ? 3.112 17.011 0.543 1.00 67.12 93 PHE A N 1
ATOM 697 C CA . PHE A 1 93 ? 3.106 17.340 -0.878 1.00 67.12 93 PHE A CA 1
ATOM 698 C C . PHE A 1 93 ? 2.262 18.607 -1.095 1.00 67.12 93 PHE A C 1
ATOM 700 O O . PHE A 1 93 ? 1.270 18.802 -0.397 1.00 67.12 93 PHE A O 1
ATOM 707 N N . ALA A 1 94 ? 2.631 19.455 -2.063 1.00 55.69 94 ALA A N 1
ATOM 708 C CA . ALA A 1 94 ? 2.053 20.795 -2.269 1.00 55.69 94 ALA A CA 1
ATOM 709 C C . ALA A 1 94 ? 0.506 20.847 -2.358 1.00 55.69 94 ALA A C 1
ATOM 711 O O . ALA A 1 94 ? -0.094 21.891 -2.110 1.00 55.69 94 ALA A O 1
ATOM 712 N N . ASP A 1 95 ? -0.148 19.722 -2.660 1.00 53.56 95 ASP A N 1
ATOM 713 C CA . ASP A 1 95 ? -1.607 19.602 -2.747 1.00 53.56 95 ASP A CA 1
ATOM 714 C C . ASP A 1 95 ? -2.300 19.330 -1.388 1.00 53.56 95 ASP A C 1
ATOM 716 O O . ASP A 1 95 ? -3.514 19.505 -1.269 1.00 53.56 95 ASP A O 1
ATOM 720 N N . ALA A 1 96 ? -1.558 18.933 -0.346 1.00 53.84 96 ALA A N 1
ATOM 721 C CA . ALA A 1 96 ? -2.091 18.585 0.979 1.00 53.84 96 ALA A CA 1
ATOM 722 C C . ALA A 1 96 ? -2.214 19.786 1.945 1.00 53.84 96 ALA A C 1
ATOM 724 O O . ALA A 1 96 ? -2.911 19.696 2.956 1.00 53.84 96 ALA A O 1
ATOM 725 N N . GLU A 1 97 ? -1.613 20.939 1.624 1.00 52.59 97 GLU A N 1
ATOM 726 C CA . GLU A 1 97 ? -1.609 22.139 2.487 1.00 52.59 97 GLU A CA 1
ATOM 727 C C . GLU A 1 97 ? -2.969 22.873 2.566 1.00 52.59 97 GLU A C 1
ATOM 729 O O . GLU A 1 97 ? -3.168 23.756 3.401 1.00 52.59 97 GLU A O 1
ATOM 734 N N . SER A 1 98 ? -3.952 22.531 1.727 1.00 51.66 98 SER A N 1
ATOM 735 C CA . SER A 1 98 ? -5.119 23.403 1.492 1.00 51.66 98 SER A CA 1
ATOM 736 C C . SER A 1 98 ? -6.335 23.214 2.414 1.00 51.66 98 SER A C 1
ATOM 738 O O . SER A 1 98 ? -7.365 23.843 2.173 1.00 51.66 98 SER A O 1
ATOM 740 N N . ALA A 1 99 ? -6.277 22.394 3.469 1.00 54.31 99 ALA A N 1
ATOM 741 C CA . ALA A 1 99 ? -7.508 21.998 4.173 1.00 54.31 99 ALA A CA 1
ATOM 742 C C . ALA A 1 99 ? -7.479 22.038 5.713 1.00 54.31 99 ALA A C 1
ATOM 744 O O . ALA A 1 99 ? -8.237 21.318 6.353 1.00 54.31 99 ALA A O 1
ATOM 745 N N . GLY A 1 100 ? -6.657 22.897 6.328 1.00 60.44 100 GLY A N 1
ATOM 746 C CA . GLY A 1 100 ? -6.726 23.136 7.782 1.00 60.44 100 GLY A CA 1
ATOM 747 C C . GLY A 1 100 ? -6.446 21.898 8.644 1.00 60.44 100 GLY A C 1
ATOM 748 O O . GLY A 1 100 ? -6.911 21.828 9.780 1.00 60.44 100 GLY A O 1
ATOM 749 N N . HIS A 1 101 ? -5.716 20.927 8.092 1.00 68.94 101 HIS A N 1
ATOM 750 C CA . HIS A 1 101 ? -5.332 19.707 8.787 1.00 68.94 101 HIS A CA 1
ATOM 751 C C . HIS A 1 101 ? -4.273 20.022 9.837 1.00 68.94 101 HIS A C 1
ATOM 753 O O . HIS A 1 101 ? -3.390 20.856 9.623 1.00 68.94 101 HIS A O 1
ATOM 759 N N . GLN A 1 102 ? -4.354 19.341 10.977 1.00 74.50 102 GLN A N 1
ATOM 760 C CA . GLN A 1 102 ? -3.280 19.389 11.955 1.00 74.50 102 GLN A CA 1
ATOM 761 C C . GLN A 1 102 ? -2.145 18.475 11.478 1.00 74.50 102 GLN A C 1
ATOM 763 O O . GLN A 1 102 ? -2.351 17.275 11.304 1.00 74.50 102 GLN A O 1
ATOM 768 N N . GLU A 1 103 ? -0.958 19.038 11.266 1.00 79.81 103 GLU A N 1
ATOM 769 C CA . GLU A 1 103 ? 0.243 18.255 10.970 1.00 79.81 103 GLU A CA 1
ATOM 770 C C . GLU A 1 103 ? 0.729 17.498 12.209 1.00 79.81 103 GLU A C 1
ATOM 772 O O . GLU A 1 103 ? 0.673 17.997 13.341 1.00 79.81 103 GLU A O 1
ATOM 777 N N . THR A 1 104 ? 1.231 16.285 11.985 1.00 77.88 104 THR A N 1
ATOM 778 C CA . THR A 1 104 ? 1.778 15.419 13.034 1.00 77.88 104 THR A CA 1
ATOM 779 C C . THR A 1 104 ? 3.029 14.698 12.563 1.00 77.88 104 THR A C 1
ATOM 781 O O . THR A 1 104 ? 3.215 14.451 11.373 1.00 77.88 104 THR A O 1
ATOM 784 N N . LEU A 1 105 ? 3.880 14.343 13.526 1.00 80.44 105 LEU A N 1
ATOM 785 C CA . LEU A 1 105 ? 5.110 13.598 13.274 1.00 80.44 105 LEU A CA 1
ATOM 786 C C . LEU A 1 105 ? 4.802 12.151 12.844 1.00 80.44 105 LEU A C 1
ATOM 788 O O . LEU A 1 105 ? 3.865 11.560 13.394 1.00 80.44 105 LEU A O 1
ATOM 792 N N . PRO A 1 106 ? 5.623 11.545 11.961 1.00 79.50 106 PRO A N 1
ATOM 793 C CA . PRO A 1 106 ? 5.480 10.144 11.560 1.00 79.50 106 PRO A CA 1
ATOM 794 C C . PRO A 1 106 ? 5.404 9.188 12.754 1.00 79.50 106 PRO A C 1
ATOM 796 O O . PRO A 1 106 ? 4.590 8.272 12.762 1.00 79.50 106 PRO A O 1
ATOM 799 N N . LEU A 1 107 ? 6.187 9.446 13.807 1.00 82.56 107 LEU A N 1
ATOM 800 C CA . LEU A 1 107 ? 6.236 8.624 15.024 1.00 82.56 107 LEU A CA 1
ATOM 801 C C . LEU A 1 107 ? 4.886 8.483 15.751 1.00 82.56 107 LEU A C 1
ATOM 803 O O . LEU A 1 107 ? 4.736 7.595 16.586 1.00 82.56 107 LEU A O 1
ATOM 807 N N . GLU A 1 108 ? 3.903 9.345 15.470 1.00 85.12 108 GLU A N 1
ATOM 808 C CA . GLU A 1 108 ? 2.551 9.213 16.022 1.00 85.12 108 GLU A CA 1
ATOM 809 C C . GLU A 1 108 ? 1.589 8.426 15.111 1.00 85.12 108 GLU A C 1
ATOM 811 O O . GLU A 1 108 ? 0.429 8.253 15.494 1.00 85.12 108 GLU A O 1
ATOM 816 N N . VAL A 1 109 ? 2.021 7.949 13.932 1.00 88.44 109 VAL A N 1
ATOM 817 C CA . VAL A 1 109 ? 1.124 7.384 12.905 1.00 88.44 109 VAL A CA 1
ATOM 818 C C . VAL A 1 109 ? 0.281 6.231 13.428 1.00 88.44 109 VAL A C 1
ATOM 820 O O . VAL A 1 109 ? -0.920 6.236 13.195 1.00 88.44 109 VAL A O 1
ATOM 823 N N . GLU A 1 110 ? 0.851 5.312 14.210 1.00 89.94 110 GLU A N 1
ATOM 824 C CA . GLU A 1 110 ? 0.129 4.149 14.748 1.00 89.94 110 GLU A CA 1
ATOM 825 C C . GLU A 1 110 ? -1.082 4.562 15.580 1.00 89.94 110 GLU A C 1
ATOM 827 O O . GLU A 1 110 ? -2.181 4.036 15.422 1.00 89.94 110 GLU A O 1
ATOM 832 N N . LYS A 1 111 ? -0.886 5.561 16.443 1.00 90.00 111 LYS A N 1
ATOM 833 C CA . LYS A 1 111 ? -1.936 6.086 17.314 1.00 90.00 111 LYS A CA 1
ATOM 834 C C . LYS A 1 111 ? -2.924 6.953 16.542 1.00 90.00 111 LYS A C 1
ATOM 836 O O . LYS A 1 111 ? -4.115 6.967 16.837 1.00 90.00 111 LYS A O 1
ATOM 841 N N . ARG A 1 112 ? -2.433 7.751 15.594 1.00 90.44 112 ARG A N 1
ATOM 842 C CA . ARG A 1 112 ? -3.268 8.701 14.852 1.00 90.44 112 ARG A CA 1
ATOM 843 C C . ARG A 1 112 ? -4.108 8.017 13.789 1.00 90.44 112 ARG A C 1
ATOM 845 O O . ARG A 1 112 ? -5.217 8.473 13.564 1.00 90.44 112 ARG A O 1
ATOM 852 N N . ALA A 1 113 ? -3.616 6.937 13.190 1.00 92.62 113 ALA A N 1
ATOM 853 C CA . ALA A 1 113 ? -4.291 6.173 12.149 1.00 92.62 113 ALA A CA 1
ATOM 854 C C . ALA A 1 113 ? -5.341 5.182 12.685 1.00 92.62 113 ALA A C 1
ATOM 856 O O . ALA A 1 113 ? -5.979 4.504 11.884 1.00 92.62 113 ALA A O 1
ATOM 857 N N . GLU A 1 114 ? -5.581 5.119 14.002 1.00 93.38 114 GLU A N 1
ATOM 858 C CA . GLU A 1 114 ? -6.674 4.330 14.596 1.00 93.38 114 GLU A CA 1
ATOM 859 C C . GLU A 1 114 ? -8.039 4.510 13.890 1.00 93.38 114 GLU A C 1
ATOM 861 O O . GLU A 1 114 ? -8.712 3.499 13.682 1.00 93.38 114 GLU A O 1
ATOM 866 N N . PRO A 1 115 ? -8.456 5.720 13.449 1.00 93.69 115 PRO A N 1
ATOM 867 C CA . PRO A 1 115 ? -9.717 5.908 12.727 1.00 93.69 115 PRO A CA 1
ATOM 868 C C . PRO A 1 115 ? -9.806 5.163 11.390 1.00 93.69 115 PRO A C 1
ATOM 870 O O . PRO A 1 115 ? -10.909 4.859 10.949 1.00 93.69 115 PRO A O 1
ATOM 873 N N . LEU A 1 116 ? -8.673 4.831 10.755 1.00 94.69 116 LEU A N 1
ATOM 874 C CA . LEU A 1 116 ? -8.667 4.043 9.519 1.00 94.69 116 LEU A CA 1
ATOM 875 C C . LEU A 1 116 ? -8.980 2.572 9.761 1.00 94.69 116 LEU A C 1
ATOM 877 O O . LEU A 1 116 ? -9.349 1.869 8.820 1.00 94.69 116 LEU A O 1
ATOM 881 N N . ILE A 1 117 ? -8.810 2.075 10.988 1.00 95.81 117 ILE A N 1
ATOM 882 C CA . ILE A 1 117 ? -9.044 0.666 11.295 1.00 95.81 117 ILE A CA 1
ATOM 883 C C . ILE A 1 117 ? -10.525 0.363 11.062 1.00 95.81 117 ILE A C 1
ATOM 885 O O . ILE A 1 117 ? -11.414 0.888 11.728 1.00 95.81 117 ILE A O 1
ATOM 889 N N . GLY A 1 118 ? -10.797 -0.529 10.114 1.00 96.38 118 GLY A N 1
ATOM 890 C CA . GLY A 1 118 ? -12.154 -0.859 9.690 1.00 96.38 118 GLY A CA 1
ATOM 891 C C . GLY A 1 118 ? -12.625 -0.161 8.416 1.00 96.38 118 GLY A C 1
ATOM 892 O O . GLY A 1 118 ? -13.603 -0.626 7.824 1.00 96.38 118 GLY A O 1
ATOM 893 N N . CYS A 1 119 ? -11.935 0.884 7.958 1.00 97.69 119 CYS A N 1
ATOM 894 C CA . CYS A 1 119 ? -12.236 1.551 6.695 1.00 97.69 119 CYS A CA 1
ATOM 895 C C . CYS A 1 119 ? -11.862 0.667 5.504 1.00 97.69 119 CYS A C 1
ATOM 897 O O . CYS A 1 119 ? -10.898 -0.097 5.549 1.00 97.69 119 CYS A O 1
ATOM 899 N N . ASN A 1 120 ? -12.630 0.774 4.425 1.00 98.38 120 ASN A N 1
ATOM 900 C CA . ASN A 1 120 ? -12.422 0.007 3.203 1.00 98.38 120 ASN A CA 1
ATOM 901 C C . ASN A 1 120 ? -11.807 0.887 2.124 1.00 98.38 120 ASN A C 1
ATOM 903 O O . ASN A 1 120 ? -12.198 2.045 1.974 1.00 98.38 120 ASN A O 1
ATOM 907 N N . ILE A 1 121 ? -10.922 0.311 1.318 1.00 98.38 121 ILE A N 1
ATOM 908 C CA . ILE A 1 121 ? -10.375 0.984 0.141 1.00 98.38 121 ILE A CA 1
ATOM 909 C C . ILE A 1 121 ? -11.471 1.118 -0.923 1.00 98.38 121 ILE A C 1
ATOM 911 O O . ILE A 1 121 ? -12.086 0.128 -1.328 1.00 98.38 121 ILE A O 1
ATOM 915 N N . VAL A 1 122 ? -11.698 2.339 -1.399 1.00 98.38 122 VAL A N 1
ATOM 916 C CA . VAL A 1 122 ? -12.653 2.662 -2.475 1.00 98.38 122 VAL A CA 1
ATOM 917 C C . VAL A 1 122 ? -11.962 3.073 -3.771 1.00 98.38 122 VAL A C 1
ATOM 919 O O . VAL A 1 122 ? -12.537 2.895 -4.845 1.00 98.38 122 VAL A O 1
ATOM 922 N N . THR A 1 123 ? -10.712 3.530 -3.684 1.00 97.81 123 THR A N 1
ATOM 923 C CA . THR A 1 123 ? -9.860 3.840 -4.836 1.00 97.81 123 THR A CA 1
ATOM 924 C C . THR A 1 123 ? -8.462 3.283 -4.596 1.00 97.81 123 THR A C 1
ATOM 926 O O . THR A 1 123 ? -7.896 3.491 -3.529 1.00 97.81 123 THR A O 1
ATOM 929 N N . ALA A 1 124 ? -7.888 2.620 -5.601 1.00 97.44 124 ALA A N 1
ATOM 930 C CA . ALA A 1 124 ? -6.477 2.249 -5.647 1.00 97.44 124 ALA A CA 1
ATOM 931 C C . ALA A 1 124 ? -5.946 2.541 -7.054 1.00 97.44 124 ALA A C 1
ATOM 933 O O . ALA A 1 124 ? -6.453 1.984 -8.030 1.00 97.44 124 ALA A O 1
ATOM 934 N N . LYS A 1 125 ? -4.990 3.465 -7.178 1.00 96.06 125 LYS A N 1
ATOM 935 C CA . LYS A 1 125 ? -4.478 3.936 -8.474 1.00 96.06 125 LYS A CA 1
ATOM 936 C C . LYS A 1 125 ? -2.967 4.063 -8.467 1.00 96.06 125 LYS A C 1
ATOM 938 O O . LYS A 1 125 ? -2.383 4.463 -7.464 1.00 96.06 125 LYS A O 1
ATOM 943 N N . ALA A 1 126 ? -2.375 3.795 -9.624 1.00 94.88 126 ALA A N 1
ATOM 944 C CA . ALA A 1 126 ? -0.968 4.037 -9.886 1.00 94.88 126 ALA A CA 1
ATOM 945 C C . ALA A 1 126 ? -0.811 5.210 -10.857 1.00 94.88 126 ALA A C 1
ATOM 947 O O . ALA A 1 126 ? -1.599 5.370 -11.790 1.00 94.88 126 ALA A O 1
ATOM 948 N N . LYS A 1 127 ? 0.217 6.033 -10.666 1.00 92.56 127 LYS A N 1
ATOM 949 C CA . LYS A 1 127 ? 0.526 7.133 -11.585 1.00 92.56 127 LYS A CA 1
ATOM 950 C C . LYS A 1 127 ? 2.029 7.243 -11.773 1.00 92.56 127 LYS A C 1
ATOM 952 O O . LYS A 1 127 ? 2.749 7.410 -10.799 1.00 92.56 127 LYS A O 1
ATOM 957 N N . CYS A 1 128 ? 2.502 7.222 -13.017 1.00 89.19 128 CYS A N 1
ATOM 958 C CA . CYS A 1 128 ? 3.897 7.564 -13.277 1.00 89.19 128 CYS A CA 1
ATOM 959 C C . CYS A 1 128 ? 4.146 9.034 -12.932 1.00 89.19 128 CYS A C 1
ATOM 961 O O . CYS A 1 128 ? 3.435 9.926 -13.410 1.00 89.19 128 CYS A O 1
ATOM 963 N N . ILE A 1 129 ? 5.172 9.268 -12.127 1.00 85.56 129 ILE A N 1
ATOM 964 C CA . ILE A 1 129 ? 5.689 10.590 -11.809 1.00 85.56 129 ILE A CA 1
ATOM 965 C C . ILE A 1 129 ? 7.027 10.717 -12.521 1.00 85.56 129 ILE A C 1
ATOM 967 O O . ILE A 1 129 ? 7.941 9.935 -12.282 1.00 85.56 129 ILE A O 1
ATOM 971 N N . PHE A 1 130 ? 7.109 11.691 -13.420 1.00 75.44 130 PHE A N 1
ATOM 972 C CA . PHE A 1 130 ? 8.339 12.056 -14.104 1.00 75.44 130 PHE A CA 1
ATOM 973 C C . PHE A 1 130 ? 8.745 13.440 -13.593 1.00 75.44 130 PHE A C 1
ATOM 975 O O . PHE A 1 130 ? 8.096 14.420 -13.973 1.00 75.44 130 PHE A O 1
ATOM 982 N N . PRO A 1 131 ? 9.741 13.555 -12.704 1.00 65.81 131 PRO A N 1
ATOM 983 C CA . PRO A 1 131 ? 10.373 14.833 -12.432 1.00 65.81 131 PRO A CA 1
ATOM 984 C C . PRO A 1 131 ? 10.995 15.394 -13.715 1.00 65.81 131 PRO A C 1
ATOM 986 O O . PRO A 1 131 ? 11.227 14.692 -14.701 1.00 65.81 131 PRO A O 1
ATOM 989 N N . GLU A 1 132 ? 11.287 16.693 -13.700 1.00 61.00 132 GLU A N 1
ATOM 990 C CA . GLU A 1 132 ? 11.936 17.387 -14.822 1.00 61.00 132 GLU A CA 1
ATOM 991 C C . GLU A 1 132 ? 13.343 16.833 -15.134 1.00 61.00 132 GLU A C 1
ATOM 993 O O . GLU A 1 132 ? 13.925 17.152 -16.172 1.00 61.00 132 GLU A O 1
ATOM 998 N N . ILE A 1 133 ? 13.879 15.985 -14.251 1.00 58.62 133 ILE A N 1
ATOM 999 C CA . ILE A 1 133 ? 15.193 15.359 -14.345 1.00 58.62 133 ILE A CA 1
ATOM 1000 C C . ILE A 1 133 ? 15.055 13.960 -14.979 1.00 58.62 133 ILE A C 1
ATOM 1002 O O . ILE A 1 133 ? 14.408 13.082 -14.409 1.00 58.62 133 ILE A O 1
ATOM 1006 N N . PRO A 1 134 ? 15.675 13.703 -16.147 1.00 52.47 134 PRO A N 1
ATOM 1007 C CA . PRO A 1 134 ? 15.676 12.382 -16.772 1.00 52.47 134 PRO A CA 1
ATOM 1008 C C . PRO A 1 134 ? 16.341 11.324 -15.882 1.00 52.47 134 PRO A C 1
ATOM 1010 O O . PRO A 1 134 ? 17.484 11.501 -15.470 1.00 52.47 134 PRO A O 1
ATOM 1013 N N . GLY A 1 135 ? 15.653 10.204 -15.648 1.00 55.16 135 GLY A N 1
ATOM 1014 C CA . GLY A 1 135 ? 16.148 9.101 -14.811 1.00 55.16 135 GLY A CA 1
ATOM 1015 C C . GLY A 1 135 ? 15.725 9.190 -13.345 1.00 55.16 135 GLY A C 1
ATOM 1016 O O . GLY A 1 135 ? 15.786 8.184 -12.651 1.00 55.16 135 GLY A O 1
ATOM 1017 N N . CYS A 1 136 ? 15.229 10.350 -12.924 1.00 60.25 136 CYS A N 1
ATOM 1018 C CA . CYS A 1 136 ? 14.472 10.524 -11.695 1.00 60.25 136 CYS A CA 1
ATOM 1019 C C . CYS A 1 136 ? 12.993 10.242 -12.010 1.00 60.25 136 CYS A C 1
ATOM 1021 O O . CYS A 1 136 ? 12.542 10.464 -13.144 1.00 60.25 136 CYS A O 1
ATOM 1023 N N . GLY A 1 137 ? 12.236 9.727 -11.047 1.00 78.19 137 GLY A N 1
ATOM 1024 C CA . GLY A 1 137 ? 10.830 9.362 -11.226 1.00 78.19 137 GLY A CA 1
ATOM 1025 C C . GLY A 1 137 ? 10.515 7.901 -10.960 1.00 78.19 137 GLY A C 1
ATOM 1026 O O . GLY A 1 137 ? 11.383 7.040 -10.899 1.00 78.19 137 GLY A O 1
ATOM 1027 N N . GLY A 1 138 ? 9.227 7.617 -10.846 1.00 89.88 138 GLY A N 1
ATOM 1028 C CA . GLY A 1 138 ? 8.753 6.302 -10.452 1.00 89.88 138 GLY A CA 1
ATOM 1029 C C . GLY A 1 138 ? 7.247 6.191 -10.562 1.00 89.88 138 GLY A C 1
ATOM 1030 O O . GLY A 1 138 ? 6.592 6.952 -11.284 1.00 89.88 138 GLY A O 1
ATOM 1031 N N . ILE A 1 139 ? 6.686 5.226 -9.851 1.00 93.31 139 ILE A N 1
ATOM 1032 C CA . ILE A 1 139 ? 5.248 4.979 -9.850 1.00 93.31 139 ILE A CA 1
ATOM 1033 C C . ILE A 1 139 ? 4.705 5.397 -8.490 1.00 93.31 139 ILE A C 1
ATOM 1035 O O . ILE A 1 139 ? 5.001 4.765 -7.489 1.00 93.31 139 ILE A O 1
ATOM 1039 N N . ALA A 1 140 ? 3.883 6.440 -8.449 1.00 94.19 140 ALA A N 1
ATOM 1040 C CA . ALA A 1 140 ? 3.135 6.805 -7.255 1.00 94.19 140 ALA A CA 1
ATOM 1041 C C . ALA A 1 140 ? 1.954 5.855 -7.029 1.00 94.19 140 ALA A C 1
ATOM 1043 O O . ALA A 1 140 ? 1.316 5.422 -7.995 1.00 94.19 140 ALA A O 1
ATOM 1044 N N . LEU A 1 141 ? 1.618 5.618 -5.761 1.00 96.69 141 LEU A N 1
ATOM 1045 C CA . LEU A 1 141 ? 0.417 4.904 -5.332 1.00 96.69 141 LEU A CA 1
ATOM 1046 C C . LEU A 1 141 ? -0.528 5.864 -4.610 1.00 96.69 141 LEU A C 1
ATOM 1048 O O . LEU A 1 141 ? -0.117 6.617 -3.730 1.00 96.69 141 LEU A O 1
ATOM 1052 N N . LEU A 1 142 ? -1.806 5.817 -4.978 1.00 96.94 142 LEU A N 1
ATOM 1053 C CA . LEU A 1 142 ? -2.873 6.566 -4.325 1.00 96.94 142 LEU A CA 1
ATOM 1054 C C . LEU A 1 142 ? -3.952 5.593 -3.853 1.00 96.94 142 LEU A C 1
ATOM 1056 O O . LEU A 1 142 ? -4.555 4.895 -4.677 1.00 96.94 142 LEU A O 1
ATOM 1060 N N . LEU A 1 143 ? -4.216 5.586 -2.546 1.00 98.00 143 LEU A N 1
ATOM 1061 C CA . LEU A 1 143 ? -5.328 4.870 -1.928 1.00 98.00 143 LEU A CA 1
ATOM 1062 C C . LEU A 1 143 ? -6.316 5.860 -1.309 1.00 98.00 143 LEU A C 1
ATOM 1064 O O . LEU A 1 143 ? -5.918 6.789 -0.611 1.00 98.00 143 LEU 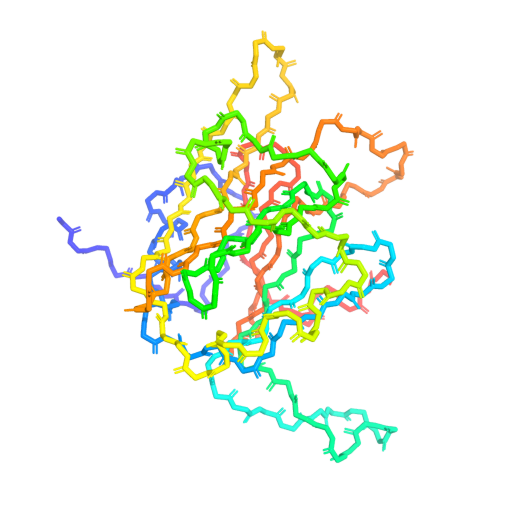A O 1
ATOM 1068 N N . GLU A 1 144 ? -7.605 5.625 -1.523 1.00 98.06 144 GLU A N 1
ATOM 1069 C CA . GLU A 1 144 ? -8.699 6.358 -0.878 1.00 98.06 144 GLU A CA 1
ATOM 1070 C C . GLU A 1 144 ? -9.539 5.382 -0.063 1.00 98.06 144 GLU A C 1
ATOM 1072 O O . GLU A 1 144 ? -9.864 4.285 -0.536 1.00 98.06 144 GLU A O 1
ATOM 1077 N N . PHE A 1 145 ? -9.910 5.798 1.140 1.00 98.12 145 PHE A N 1
ATOM 1078 C CA . PHE A 1 145 ? -10.745 5.044 2.059 1.00 98.12 145 PHE A CA 1
ATOM 1079 C C . PHE A 1 145 ? -12.180 5.583 2.050 1.00 98.12 145 PHE A C 1
ATOM 1081 O O . PHE A 1 145 ? -12.445 6.736 1.714 1.00 98.12 145 PHE A O 1
ATOM 1088 N N . ASN A 1 146 ? -13.141 4.734 2.408 1.00 97.88 146 ASN A N 1
ATOM 1089 C CA . ASN A 1 146 ? -14.568 5.070 2.386 1.00 97.88 146 ASN A CA 1
ATOM 1090 C C . ASN A 1 146 ? -14.994 6.165 3.385 1.00 97.88 146 ASN A C 1
ATOM 1092 O O . ASN A 1 146 ? -16.112 6.664 3.275 1.00 97.88 146 ASN A O 1
ATOM 1096 N N . ASP A 1 147 ? -14.148 6.506 4.354 1.00 95.69 147 ASP A N 1
ATOM 1097 C CA . ASP A 1 147 ? -14.325 7.627 5.283 1.00 95.69 147 ASP A CA 1
ATOM 1098 C C . ASP A 1 147 ? -13.815 8.967 4.715 1.00 95.69 147 ASP A C 1
ATOM 1100 O O . ASP A 1 147 ? -13.979 9.997 5.361 1.00 95.69 147 ASP A O 1
ATOM 1104 N N . GLY A 1 148 ? -13.2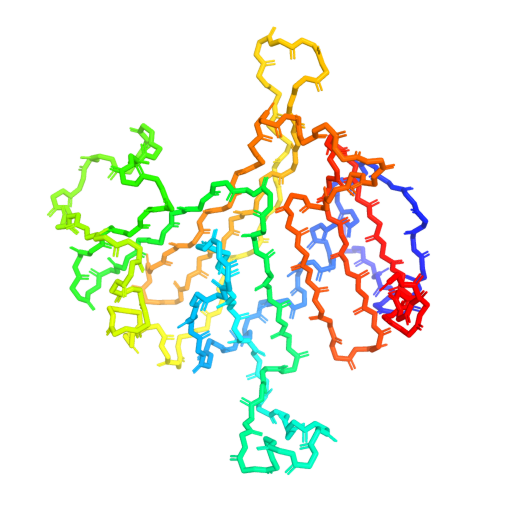25 8.968 3.512 1.00 95.31 148 GLY A N 1
ATOM 1105 C CA . GLY A 1 148 ? -12.630 10.141 2.865 1.00 95.31 148 GLY A CA 1
ATOM 1106 C C . GLY A 1 148 ? -11.142 10.346 3.167 1.00 95.31 148 GLY A C 1
ATOM 1107 O O . GLY A 1 148 ? -10.528 11.260 2.608 1.00 95.31 148 GLY A O 1
ATOM 1108 N N . SER A 1 149 ? -10.550 9.510 4.020 1.00 96.06 149 SER A N 1
ATOM 1109 C CA . SER A 1 149 ? -9.110 9.508 4.271 1.00 96.06 149 SER A CA 1
ATOM 1110 C C . SER A 1 149 ? -8.350 8.995 3.040 1.00 96.06 149 SER A C 1
ATOM 1112 O O . SER A 1 149 ? -8.891 8.246 2.220 1.00 96.06 149 SER A O 1
ATOM 1114 N N . HIS A 1 150 ? -7.079 9.365 2.891 1.00 95.62 150 HIS A N 1
ATOM 1115 C CA . HIS A 1 150 ? -6.261 8.921 1.763 1.00 95.62 150 HIS A CA 1
ATOM 1116 C C . HIS A 1 150 ? -4.782 8.769 2.100 1.00 95.62 150 HIS A C 1
ATOM 1118 O O . HIS A 1 150 ? -4.218 9.515 2.899 1.00 95.62 150 HIS A O 1
ATOM 1124 N N . LEU A 1 151 ? -4.155 7.802 1.436 1.00 96.25 151 LEU A N 1
ATOM 1125 C CA . LEU A 1 151 ? -2.723 7.554 1.475 1.00 96.25 151 LEU A CA 1
ATOM 1126 C C . LEU A 1 151 ? -2.134 7.826 0.093 1.00 96.25 151 LEU A C 1
ATOM 1128 O O . LEU A 1 151 ? -2.580 7.253 -0.903 1.00 96.25 151 LEU A O 1
ATOM 1132 N N . THR A 1 152 ? -1.092 8.645 0.061 1.00 94.88 152 THR A N 1
ATOM 1133 C CA . THR A 1 152 ? -0.269 8.867 -1.127 1.00 94.88 152 THR A CA 1
ATOM 1134 C C . THR A 1 152 ? 1.142 8.394 -0.835 1.00 94.88 152 THR A C 1
ATOM 1136 O O . THR A 1 152 ? 1.727 8.804 0.165 1.00 94.88 152 THR A O 1
ATOM 1139 N N . VAL A 1 153 ? 1.689 7.566 -1.719 1.00 93.81 153 VAL A N 1
ATOM 1140 C CA . VAL A 1 153 ? 3.096 7.158 -1.720 1.00 93.81 153 VAL A CA 1
ATOM 1141 C C . VAL A 1 153 ? 3.729 7.695 -2.995 1.00 93.81 153 VAL A C 1
ATOM 1143 O O . VAL A 1 153 ? 3.226 7.426 -4.091 1.00 93.81 153 VAL A O 1
ATOM 1146 N N . LEU A 1 154 ? 4.795 8.477 -2.855 1.00 90.38 154 LEU A N 1
ATOM 1147 C CA . LEU A 1 154 ? 5.572 9.010 -3.965 1.00 90.38 154 LEU A CA 1
ATOM 1148 C C . LEU A 1 154 ? 6.989 8.428 -3.925 1.00 90.38 154 LEU A C 1
ATOM 1150 O O . LEU A 1 154 ? 7.605 8.462 -2.858 1.00 90.38 154 LEU A O 1
ATOM 1154 N N . PRO A 1 155 ? 7.510 7.965 -5.073 1.00 88.62 155 PRO A N 1
ATOM 1155 C CA . PRO A 1 155 ? 8.903 7.544 -5.173 1.00 88.62 155 PRO A CA 1
ATOM 1156 C C . PRO A 1 155 ? 9.820 8.695 -4.745 1.00 88.62 155 PRO A C 1
ATOM 1158 O O . PRO A 1 155 ? 9.545 9.851 -5.092 1.00 88.62 155 PRO A O 1
ATOM 1161 N N . ASP A 1 156 ? 10.860 8.393 -3.967 1.00 79.75 156 ASP A N 1
ATOM 1162 C CA . ASP A 1 156 ? 11.890 9.374 -3.616 1.00 79.75 156 ASP A CA 1
ATOM 1163 C C . ASP A 1 156 ? 13.092 9.232 -4.562 1.00 79.75 156 ASP A C 1
ATOM 1165 O O . ASP A 1 156 ? 13.418 8.139 -5.017 1.00 79.75 156 ASP A O 1
ATOM 1169 N N . ASP A 1 157 ? 13.731 10.355 -4.891 1.00 62.66 157 ASP A N 1
ATOM 1170 C CA . ASP A 1 157 ? 14.847 10.410 -5.850 1.00 62.66 157 ASP A CA 1
ATOM 1171 C C . ASP A 1 157 ? 16.219 10.228 -5.166 1.00 62.66 157 ASP A C 1
ATOM 1173 O O . ASP A 1 157 ? 17.262 10.339 -5.819 1.00 62.66 157 ASP A O 1
ATOM 1177 N N . GLU A 1 158 ? 16.242 9.975 -3.853 1.00 59.44 158 GLU A N 1
ATOM 1178 C CA . GLU A 1 158 ? 17.461 9.651 -3.111 1.00 59.44 158 GLU A CA 1
ATOM 1179 C C . GLU A 1 158 ? 17.932 8.262 -3.567 1.00 59.44 158 GLU A C 1
ATOM 1181 O O . GLU A 1 158 ? 17.481 7.229 -3.081 1.00 59.44 158 GLU A O 1
ATOM 1186 N N . ALA A 1 159 ? 18.804 8.240 -4.576 1.00 51.84 159 ALA A N 1
ATOM 1187 C CA . ALA A 1 159 ? 19.485 7.032 -5.004 1.00 51.84 159 ALA A CA 1
ATOM 1188 C C . ALA A 1 159 ? 20.315 6.507 -3.829 1.00 51.84 159 ALA A C 1
ATOM 1190 O O . ALA A 1 159 ? 21.383 7.049 -3.541 1.00 51.84 159 ALA A O 1
ATOM 1191 N N . ASP A 1 160 ? 19.826 5.468 -3.154 1.00 52.66 160 ASP A N 1
ATOM 1192 C CA . ASP A 1 160 ? 20.664 4.706 -2.240 1.00 52.66 160 ASP A CA 1
ATOM 1193 C C . ASP A 1 160 ? 21.869 4.188 -3.038 1.00 52.66 160 ASP A C 1
ATOM 1195 O O . ASP A 1 160 ? 21.723 3.497 -4.049 1.00 52.66 160 ASP A O 1
ATOM 1199 N N . ASP A 1 161 ? 23.075 4.528 -2.574 1.00 52.88 161 ASP A N 1
ATOM 1200 C CA . ASP A 1 161 ? 24.366 4.025 -3.078 1.00 52.88 161 ASP A CA 1
ATOM 1201 C C . ASP A 1 161 ? 24.537 2.503 -2.826 1.00 52.88 161 ASP A C 1
ATOM 1203 O O . ASP A 1 161 ? 25.621 1.942 -3.019 1.00 52.88 161 ASP A O 1
ATOM 1207 N N . ASP A 1 162 ? 23.480 1.820 -2.377 1.00 55.78 162 ASP A N 1
ATOM 1208 C CA . ASP A 1 162 ? 23.459 0.391 -2.118 1.00 55.78 162 ASP A CA 1
ATOM 1209 C C . ASP A 1 162 ? 23.537 -0.422 -3.419 1.00 55.78 162 ASP A C 1
ATOM 1211 O O . ASP A 1 162 ? 22.946 -0.109 -4.452 1.00 55.78 162 ASP A O 1
ATOM 1215 N N . GLU A 1 163 ? 24.251 -1.551 -3.357 1.00 57.56 163 GLU A N 1
ATOM 1216 C CA . GLU A 1 163 ? 24.457 -2.450 -4.502 1.00 57.56 163 GLU A CA 1
ATOM 1217 C C . GLU A 1 163 ? 23.148 -3.088 -5.018 1.00 57.56 163 GLU A C 1
ATOM 1219 O O . GLU A 1 163 ? 23.140 -3.685 -6.099 1.00 57.56 163 GLU A O 1
ATOM 1224 N N . THR A 1 164 ? 22.043 -2.971 -4.265 1.00 61.88 164 THR A N 1
ATOM 1225 C CA . THR A 1 164 ? 20.728 -3.514 -4.631 1.00 61.88 164 THR A CA 1
ATOM 1226 C C . THR A 1 164 ? 19.646 -2.437 -4.511 1.00 61.88 164 THR A C 1
ATOM 1228 O O . THR A 1 164 ? 19.316 -2.048 -3.395 1.00 61.88 164 THR A O 1
ATOM 1231 N N . PRO A 1 165 ? 19.053 -1.976 -5.625 1.00 70.94 165 PRO A N 1
ATOM 1232 C CA . PRO A 1 165 ? 17.998 -0.975 -5.566 1.00 70.94 165 PRO A CA 1
ATOM 1233 C C . PRO A 1 165 ? 16.754 -1.516 -4.850 1.00 70.94 165 PRO A C 1
ATOM 1235 O O . PRO A 1 165 ? 16.221 -2.562 -5.235 1.00 70.94 165 PRO A O 1
ATOM 1238 N N . LEU A 1 166 ? 16.285 -0.791 -3.835 1.00 83.31 166 LEU A N 1
ATOM 1239 C CA . LEU A 1 166 ? 15.024 -1.067 -3.150 1.00 83.31 166 LEU A CA 1
ATOM 1240 C C . LEU A 1 166 ? 13.833 -0.640 -4.013 1.00 83.31 166 LEU A C 1
ATOM 1242 O O . LEU A 1 166 ? 13.913 0.311 -4.786 1.00 83.31 166 LEU A O 1
ATOM 1246 N N . ALA A 1 167 ? 12.715 -1.351 -3.873 1.00 89.88 167 ALA A N 1
ATOM 1247 C CA . ALA A 1 167 ? 11.456 -0.910 -4.456 1.00 89.88 167 ALA A CA 1
ATOM 1248 C C . ALA A 1 167 ? 10.971 0.364 -3.745 1.00 89.88 167 ALA A C 1
ATOM 1250 O O . ALA A 1 167 ? 11.012 0.442 -2.514 1.00 89.88 167 ALA A O 1
ATOM 1251 N N . ASP A 1 168 ? 10.442 1.315 -4.515 1.00 90.62 168 ASP A N 1
ATOM 1252 C CA . ASP A 1 168 ? 9.810 2.534 -4.004 1.00 90.62 168 ASP A CA 1
ATOM 1253 C C . ASP A 1 168 ? 8.690 2.144 -3.025 1.00 90.62 168 ASP A C 1
ATOM 1255 O O . ASP A 1 168 ? 8.628 2.613 -1.885 1.00 90.62 168 ASP A O 1
ATOM 1259 N N . TRP A 1 169 ? 7.827 1.225 -3.461 1.00 94.00 169 TRP A N 1
ATOM 1260 C CA . TRP A 1 169 ? 6.811 0.595 -2.629 1.00 94.00 169 TRP A CA 1
ATOM 1261 C C . TRP A 1 169 ? 6.512 -0.825 -3.094 1.00 94.00 169 TRP A C 1
ATOM 1263 O O . TRP A 1 169 ? 6.701 -1.201 -4.257 1.00 94.00 169 TRP A O 1
ATOM 1273 N N . GLU A 1 170 ? 6.010 -1.619 -2.159 1.00 95.56 170 GLU A N 1
ATOM 1274 C CA . GLU A 1 170 ? 5.777 -3.042 -2.332 1.00 95.56 170 GLU A CA 1
ATOM 1275 C C . GLU A 1 170 ? 4.414 -3.468 -1.791 1.00 95.56 170 GLU A C 1
ATOM 1277 O O . GLU A 1 170 ? 3.887 -2.886 -0.846 1.00 95.56 170 GLU A O 1
ATOM 1282 N N . LEU A 1 171 ? 3.831 -4.508 -2.381 1.00 96.81 171 LEU A N 1
ATOM 1283 C CA . LEU A 1 171 ? 2.579 -5.095 -1.927 1.00 96.81 171 LEU A CA 1
ATOM 1284 C C . LEU A 1 171 ? 2.706 -6.617 -1.862 1.00 96.81 171 LEU A C 1
ATOM 1286 O O . LEU A 1 171 ? 2.758 -7.310 -2.883 1.00 96.81 171 LEU A O 1
ATOM 1290 N N . PHE A 1 172 ? 2.684 -7.145 -0.642 1.00 95.50 172 PHE A N 1
ATOM 1291 C CA . PHE A 1 172 ? 2.480 -8.567 -0.396 1.00 95.50 172 PHE A CA 1
ATOM 1292 C C . PHE A 1 172 ? 1.004 -8.899 -0.567 1.00 95.50 172 PHE A C 1
ATOM 1294 O O . PHE A 1 172 ? 0.130 -8.188 -0.070 1.00 95.50 172 PHE A O 1
ATOM 1301 N N . THR A 1 173 ? 0.733 -9.999 -1.260 1.00 94.75 173 THR A N 1
ATOM 1302 C CA . THR A 1 173 ? -0.627 -10.420 -1.611 1.00 94.75 173 THR A CA 1
ATOM 1303 C C . THR A 1 173 ? -0.948 -11.786 -0.995 1.00 94.75 173 THR A C 1
ATOM 1305 O O . THR A 1 173 ? -0.030 -12.566 -0.719 1.00 94.75 173 THR A O 1
ATOM 1308 N N . PRO A 1 174 ? -2.234 -12.152 -0.850 1.00 93.06 174 PRO A N 1
ATOM 1309 C CA . PRO A 1 174 ? -2.639 -13.447 -0.297 1.00 93.06 174 PRO A CA 1
ATOM 1310 C C . PRO A 1 174 ? -2.367 -14.635 -1.234 1.00 93.06 174 PRO A C 1
ATOM 1312 O O . PRO A 1 174 ? -2.739 -15.765 -0.923 1.00 93.06 174 PRO A O 1
ATOM 1315 N N . TYR A 1 175 ? -1.762 -14.400 -2.400 1.00 92.31 175 TYR A N 1
ATOM 1316 C CA . TYR A 1 175 ? -1.535 -15.407 -3.436 1.00 92.31 175 TYR A CA 1
ATOM 1317 C C . TYR A 1 175 ? -0.109 -15.963 -3.444 1.00 92.31 175 TYR A C 1
ATOM 1319 O O . TYR A 1 175 ? 0.292 -16.563 -4.437 1.00 92.31 175 TYR A O 1
ATOM 1327 N N . ASP A 1 176 ? 0.653 -15.740 -2.369 1.00 91.19 176 ASP A N 1
ATOM 1328 C CA . ASP A 1 176 ? 2.105 -15.962 -2.320 1.00 91.19 176 ASP A CA 1
ATOM 1329 C C . ASP A 1 176 ? 2.851 -15.182 -3.413 1.00 91.19 176 ASP A C 1
ATOM 1331 O O . ASP A 1 176 ? 3.912 -15.586 -3.883 1.00 91.19 176 ASP A O 1
ATOM 1335 N N . MET A 1 177 ? 2.282 -14.042 -3.808 1.00 94.00 177 MET A N 1
ATOM 1336 C CA . MET A 1 177 ? 2.848 -13.129 -4.790 1.00 94.00 177 MET A CA 1
ATOM 1337 C C . MET A 1 177 ? 3.192 -11.794 -4.138 1.00 94.00 177 MET A C 1
ATOM 1339 O O . MET A 1 177 ? 2.594 -11.388 -3.135 1.00 94.00 177 MET A O 1
ATOM 1343 N N . TYR A 1 178 ? 4.138 -11.111 -4.756 1.00 93.06 178 TYR A N 1
ATOM 1344 C CA . TYR A 1 178 ? 4.759 -9.885 -4.312 1.00 93.06 178 TYR A CA 1
ATOM 1345 C C . TYR A 1 178 ? 4.857 -8.926 -5.494 1.00 93.06 178 TYR A C 1
ATOM 1347 O O . TYR A 1 178 ? 5.412 -9.277 -6.536 1.00 93.06 178 TYR A O 1
ATOM 1355 N N . LEU A 1 179 ? 4.282 -7.738 -5.334 1.00 96.06 179 LEU A N 1
ATOM 1356 C CA . LEU A 1 179 ? 4.386 -6.631 -6.276 1.00 96.06 179 LEU A CA 1
ATOM 1357 C C . LEU A 1 179 ? 5.460 -5.670 -5.770 1.00 96.06 179 LEU A C 1
ATOM 1359 O O . LEU A 1 179 ? 5.329 -5.173 -4.659 1.00 96.06 179 L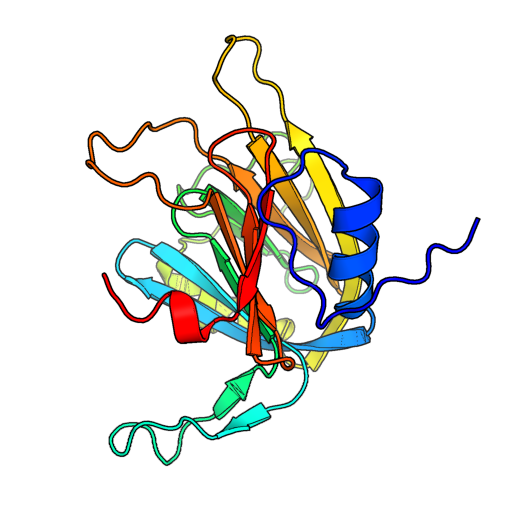EU A O 1
ATOM 1363 N N . ALA A 1 180 ? 6.464 -5.381 -6.590 1.00 95.06 180 ALA A N 1
ATOM 1364 C CA . ALA A 1 180 ? 7.432 -4.311 -6.351 1.00 95.06 180 ALA A CA 1
ATOM 1365 C C . ALA A 1 180 ? 7.302 -3.259 -7.445 1.00 95.06 180 ALA A C 1
ATOM 1367 O O . ALA A 1 180 ? 7.361 -3.599 -8.631 1.00 95.06 180 ALA A O 1
ATOM 1368 N N . CYS A 1 181 ? 7.148 -2.000 -7.049 1.00 93.88 181 CYS A N 1
ATOM 1369 C CA . CYS A 1 181 ? 7.218 -0.857 -7.947 1.00 93.88 181 CYS A CA 1
ATOM 1370 C C . CYS A 1 181 ? 8.495 -0.077 -7.674 1.00 93.88 181 CYS A C 1
ATOM 1372 O O . CYS A 1 181 ? 8.825 0.188 -6.523 1.00 93.88 181 CYS A O 1
ATOM 1374 N N . GLY A 1 182 ? 9.179 0.298 -8.744 1.00 90.56 182 GLY A N 1
ATOM 1375 C CA . GLY A 1 182 ? 10.430 1.020 -8.666 1.00 90.56 182 GLY A CA 1
ATOM 1376 C C . GLY A 1 182 ? 11.674 0.149 -8.435 1.00 90.56 182 GLY A C 1
ATOM 1377 O O . GLY A 1 182 ? 11.570 -1.078 -8.316 1.00 90.56 182 GLY A O 1
ATOM 1378 N N . PRO A 1 183 ? 12.852 0.795 -8.423 1.00 87.31 183 PRO A N 1
ATOM 1379 C CA . PRO A 1 183 ? 13.013 2.217 -8.742 1.00 87.31 183 PRO A CA 1
ATOM 1380 C C . PRO A 1 183 ? 12.732 2.492 -10.228 1.00 87.31 183 PRO A C 1
ATOM 1382 O O . PRO A 1 183 ? 12.897 1.620 -11.091 1.00 87.31 183 PRO A O 1
ATOM 1385 N N . GLY A 1 184 ? 12.288 3.707 -10.547 1.00 87.69 184 GLY A N 1
ATOM 1386 C CA . GLY A 1 184 ? 11.907 4.073 -11.910 1.00 87.69 184 GLY A CA 1
ATOM 1387 C C . GLY A 1 184 ? 10.457 3.719 -12.272 1.00 87.69 184 GLY A C 1
ATOM 1388 O O . GLY A 1 184 ? 9.708 3.142 -11.483 1.00 87.69 184 GLY A O 1
ATOM 1389 N N . PRO A 1 185 ? 10.012 4.043 -13.500 1.00 90.38 185 PRO A N 1
ATOM 1390 C CA . PRO A 1 185 ? 8.638 3.822 -13.959 1.00 90.38 185 PRO A CA 1
ATOM 1391 C C . PRO A 1 185 ? 8.393 2.355 -14.366 1.00 90.38 185 PRO A C 1
ATOM 1393 O O . PRO A 1 185 ? 7.839 2.075 -15.432 1.00 90.38 185 PRO A O 1
ATOM 1396 N N . VAL A 1 186 ? 8.857 1.411 -13.547 1.00 92.00 186 VAL A N 1
ATOM 1397 C CA . VAL A 1 186 ? 8.762 -0.032 -13.777 1.00 92.00 186 VAL A CA 1
ATOM 1398 C C . VAL A 1 186 ? 8.248 -0.743 -12.535 1.00 92.00 186 VAL A C 1
ATOM 1400 O O . VAL A 1 186 ? 8.392 -0.265 -11.416 1.00 92.00 186 VAL A O 1
ATOM 1403 N N . TRP A 1 187 ? 7.651 -1.907 -12.735 1.00 94.81 187 TRP A N 1
ATOM 1404 C CA . TRP A 1 187 ? 7.171 -2.762 -11.662 1.00 94.81 187 TRP A CA 1
ATOM 1405 C C . TRP A 1 187 ? 7.306 -4.237 -12.035 1.00 94.81 187 TRP A C 1
ATOM 1407 O O . TRP A 1 187 ? 7.415 -4.592 -13.213 1.00 94.81 187 TRP A O 1
ATOM 1417 N N . SER A 1 188 ? 7.297 -5.105 -11.030 1.00 95.19 188 SER A N 1
ATOM 1418 C CA . SER A 1 188 ? 7.334 -6.560 -11.174 1.00 95.19 188 SER A CA 1
ATOM 1419 C C . SER A 1 188 ? 6.323 -7.222 -10.243 1.00 95.19 188 SER A C 1
ATOM 1421 O O . SER A 1 188 ? 5.968 -6.667 -9.208 1.00 95.19 188 SER A O 1
ATOM 1423 N N . TYR A 1 189 ? 5.843 -8.405 -10.614 1.00 95.31 189 TYR A N 1
ATOM 1424 C CA . TYR A 1 189 ? 4.956 -9.228 -9.803 1.00 95.31 189 TYR A CA 1
ATOM 1425 C C . TYR A 1 189 ? 5.468 -10.663 -9.811 1.00 95.31 189 TYR A C 1
ATOM 1427 O O . TYR A 1 189 ? 5.420 -11.336 -10.837 1.00 95.31 189 TYR A O 1
ATOM 1435 N N . ALA A 1 190 ? 6.014 -11.131 -8.699 1.00 93.75 190 ALA A N 1
ATOM 1436 C CA . ALA A 1 190 ? 6.697 -12.420 -8.623 1.00 93.75 190 ALA A CA 1
ATOM 1437 C C . ALA A 1 190 ? 6.283 -13.178 -7.365 1.00 93.75 190 ALA A C 1
ATOM 1439 O O . ALA A 1 190 ? 5.645 -12.617 -6.477 1.00 93.75 190 ALA A O 1
ATOM 1440 N N . ARG A 1 191 ? 6.641 -14.459 -7.266 1.00 91.69 191 ARG A N 1
ATOM 1441 C CA . ARG A 1 191 ? 6.386 -15.210 -6.037 1.00 91.69 191 ARG A CA 1
ATOM 1442 C C . ARG A 1 191 ? 7.184 -14.642 -4.862 1.00 91.69 191 ARG A C 1
ATOM 1444 O O . ARG A 1 191 ? 8.373 -14.351 -4.985 1.00 91.69 191 ARG A O 1
ATOM 1451 N N . SER A 1 192 ? 6.546 -14.553 -3.701 1.00 85.06 192 SER A N 1
ATOM 1452 C CA . SER A 1 192 ? 7.145 -14.001 -2.481 1.00 85.06 192 SER A CA 1
ATOM 1453 C C . SER A 1 192 ? 8.195 -14.920 -1.843 1.00 85.06 192 SER A C 1
ATOM 1455 O O . SER A 1 192 ? 9.048 -14.458 -1.088 1.00 85.06 192 SER A O 1
ATOM 1457 N N . ASP A 1 193 ? 8.175 -16.221 -2.148 1.00 78.50 193 ASP A N 1
ATOM 1458 C CA . ASP A 1 193 ? 9.149 -17.199 -1.648 1.00 78.50 193 ASP A CA 1
ATOM 1459 C C . ASP A 1 193 ? 10.500 -17.144 -2.373 1.00 78.50 193 ASP A C 1
ATOM 1461 O O . ASP A 1 193 ? 11.512 -17.555 -1.806 1.00 78.50 193 ASP A O 1
ATOM 1465 N N . VAL A 1 194 ? 10.532 -16.578 -3.579 1.00 64.06 194 VAL A N 1
ATOM 1466 C CA . VAL A 1 194 ? 11.760 -16.353 -4.353 1.00 64.06 194 VAL A CA 1
ATOM 1467 C C . VAL A 1 194 ? 12.578 -15.185 -3.783 1.00 64.06 194 VAL A C 1
ATOM 1469 O O . VAL A 1 194 ? 13.786 -15.134 -3.980 1.00 64.06 194 VAL A O 1
ATOM 1472 N N . LEU A 1 195 ? 11.954 -14.291 -3.009 1.00 54.31 195 LEU A N 1
ATOM 1473 C CA . LEU A 1 195 ? 12.602 -13.124 -2.394 1.00 54.31 195 LEU A CA 1
ATOM 1474 C C . LEU A 1 195 ? 13.229 -13.407 -1.019 1.00 54.31 195 LEU A C 1
ATOM 1476 O O . LEU A 1 195 ? 13.878 -12.535 -0.455 1.00 54.31 195 LEU A O 1
ATOM 1480 N N . LYS A 1 196 ? 13.099 -14.626 -0.473 1.00 36.06 196 LYS A N 1
ATOM 1481 C CA . LYS A 1 196 ? 13.682 -15.007 0.834 1.00 36.06 196 LYS A CA 1
ATOM 1482 C C . LYS A 1 196 ? 15.196 -15.279 0.807 1.00 36.06 196 LYS A C 1
ATOM 1484 O O . LYS A 1 196 ? 15.715 -15.933 1.709 1.00 36.06 196 LYS A O 1
ATOM 1489 N N . SER A 1 197 ? 15.904 -14.812 -0.214 1.00 27.88 197 SER A N 1
ATOM 1490 C CA . SER A 1 197 ? 17.353 -14.966 -0.338 1.00 27.88 197 SER A CA 1
ATOM 1491 C C . SER A 1 197 ? 18.026 -13.634 -0.647 1.00 27.88 197 SER A C 1
ATOM 1493 O O . SER A 1 197 ? 18.608 -13.481 -1.720 1.00 27.88 197 SER A O 1
ATOM 1495 N N . VAL A 1 198 ? 17.932 -12.691 0.287 1.00 30.92 198 VAL A N 1
ATOM 1496 C CA . VAL A 1 198 ? 18.932 -11.635 0.487 1.00 30.92 198 VAL A CA 1
ATOM 1497 C C . VAL A 1 198 ? 19.162 -11.515 1.986 1.00 30.92 198 VAL A C 1
ATOM 1499 O O . VAL A 1 198 ? 18.147 -11.441 2.716 1.00 30.92 198 VAL A O 1
#

Foldseek 3Di:
DDDDDDLQDWDAKDLDFVNVQVNLVVQFFWAWAFWDADPPLKIKTFTHDWDADPDPVRRVDTGHLKIKIQHQWKKWKADVVVGAIEISVQDDDPVSPPDPHHYDYSNCCRVVCVVRGGWGWRDWGWDWDDDPDPPATWIKIWTATPNRIIMIIGRDRPPDPDPDDAASMKMNHNNQWIWGIDDPSMIIIGGVVVVPPD